Protein AF-A0A947DZ48-F1 (afdb_monomer_lite)

Structure (mmCIF, N/CA/C/O backbone):
data_AF-A0A947DZ48-F1
#
_entry.id   AF-A0A947DZ48-F1
#
loop_
_atom_site.group_PDB
_atom_site.id
_atom_site.type_symbol
_atom_site.label_atom_id
_atom_site.label_alt_id
_atom_site.label_comp_id
_atom_site.label_asym_id
_atom_site.label_entity_id
_atom_site.label_seq_id
_atom_site.pdbx_PDB_ins_code
_atom_site.Cartn_x
_atom_site.Cartn_y
_atom_site.Cartn_z
_atom_site.occupancy
_atom_site.B_iso_or_equiv
_atom_site.auth_seq_id
_atom_site.auth_comp_id
_atom_site.auth_asym_id
_atom_site.auth_atom_id
_atom_site.pdbx_PDB_model_num
ATOM 1 N N . LYS A 1 1 ? -37.686 32.608 32.653 1.00 50.47 1 LYS A N 1
ATOM 2 C CA . LYS A 1 1 ? -37.902 31.484 31.704 1.00 50.47 1 LYS A CA 1
ATOM 3 C C . LYS A 1 1 ? -36.558 31.089 31.094 1.00 50.47 1 LYS A C 1
ATOM 5 O O . LYS A 1 1 ? -36.160 31.654 30.084 1.00 50.47 1 LYS A O 1
ATOM 10 N N . VAL A 1 2 ? -35.823 30.192 31.752 1.00 50.00 2 VAL A N 1
ATOM 11 C CA . VAL A 1 2 ? -34.572 29.623 31.221 1.00 50.00 2 VAL A CA 1
ATOM 12 C C . VAL A 1 2 ? -34.951 28.605 30.138 1.00 50.00 2 VAL A C 1
ATOM 14 O O . VAL A 1 2 ? -35.904 27.848 30.316 1.00 50.00 2 VAL A O 1
ATOM 17 N N . ARG A 1 3 ? -34.295 28.654 28.973 1.00 49.94 3 ARG A N 1
ATOM 18 C CA . ARG A 1 3 ? -34.645 27.857 27.784 1.00 49.94 3 ARG A CA 1
ATOM 19 C C . ARG A 1 3 ? -34.351 26.364 28.016 1.00 49.94 3 ARG A C 1
ATOM 21 O O . ARG A 1 3 ? -33.246 25.909 27.748 1.00 49.94 3 ARG A O 1
ATOM 28 N N . LEU A 1 4 ? -35.360 25.604 28.446 1.00 57.91 4 LEU A N 1
ATOM 29 C CA . LEU A 1 4 ? -35.314 24.138 28.603 1.00 57.91 4 LEU A CA 1
ATOM 30 C C . LEU A 1 4 ? -34.961 23.387 27.300 1.00 57.91 4 LEU A C 1
ATOM 32 O O . LEU A 1 4 ? -34.349 22.328 27.348 1.00 57.91 4 LEU A O 1
ATOM 36 N N . GLY A 1 5 ? -35.219 23.978 26.126 1.00 63.78 5 GLY A N 1
ATOM 37 C CA . GLY A 1 5 ? -34.945 23.341 24.829 1.00 63.78 5 GLY A CA 1
ATOM 38 C C . GLY A 1 5 ? -33.463 23.104 24.485 1.00 63.78 5 GLY A C 1
ATOM 39 O O . GLY A 1 5 ? -33.176 22.442 23.491 1.00 63.78 5 GLY A O 1
ATOM 40 N N . GLY A 1 6 ? -32.514 23.642 25.262 1.00 73.06 6 GLY A N 1
ATOM 41 C CA . GLY A 1 6 ? -31.087 23.321 25.115 1.00 73.06 6 GLY A CA 1
ATOM 42 C C . GLY A 1 6 ? -30.697 21.991 25.767 1.00 73.06 6 GLY A C 1
ATOM 43 O O . GLY A 1 6 ? -29.876 21.257 25.219 1.00 73.06 6 GLY A O 1
ATOM 44 N N . VAL A 1 7 ? -31.325 21.659 26.899 1.00 79.81 7 VAL A N 1
ATOM 45 C CA . VAL A 1 7 ? -31.035 20.447 27.681 1.00 79.81 7 VAL A CA 1
ATOM 46 C C . VAL A 1 7 ? -31.587 19.210 26.976 1.00 79.81 7 VAL A C 1
ATOM 48 O O . VAL A 1 7 ? -30.868 18.227 26.821 1.00 79.81 7 VAL A O 1
ATOM 51 N N . ASP A 1 8 ? -32.806 19.287 26.436 1.00 83.69 8 ASP A N 1
ATOM 52 C CA . ASP A 1 8 ? -33.413 18.173 25.693 1.00 83.69 8 ASP A CA 1
ATOM 53 C C . ASP A 1 8 ? -32.612 17.806 24.436 1.00 83.69 8 ASP A C 1
ATOM 55 O O . ASP A 1 8 ? -32.395 16.629 24.150 1.00 83.69 8 ASP A O 1
ATOM 59 N N . LYS A 1 9 ? -32.098 18.809 23.708 1.00 84.62 9 LYS A N 1
ATOM 60 C CA . LYS A 1 9 ? -31.225 18.588 22.543 1.00 84.62 9 LYS A CA 1
ATOM 61 C C . LYS A 1 9 ? -29.899 17.938 22.933 1.00 84.62 9 LYS A C 1
ATOM 63 O O . LYS A 1 9 ? -29.413 17.068 22.213 1.00 84.62 9 LYS A O 1
ATOM 68 N N . MET A 1 10 ? -29.315 18.345 24.061 1.00 83.56 10 MET A N 1
ATOM 69 C CA . MET A 1 10 ? -28.083 17.748 24.579 1.00 83.56 10 MET A CA 1
ATOM 70 C C . MET A 1 10 ? -28.310 16.288 24.996 1.00 83.56 10 MET A C 1
ATOM 72 O O . MET A 1 10 ? -27.539 15.423 24.592 1.00 83.56 10 MET A O 1
ATOM 76 N N . LEU A 1 11 ? -29.407 15.995 25.701 1.00 85.62 11 LEU A N 1
ATOM 77 C CA . LEU A 1 11 ? -29.798 14.633 26.085 1.00 85.62 11 LEU A CA 1
ATOM 78 C C . LEU A 1 11 ? -30.055 13.733 24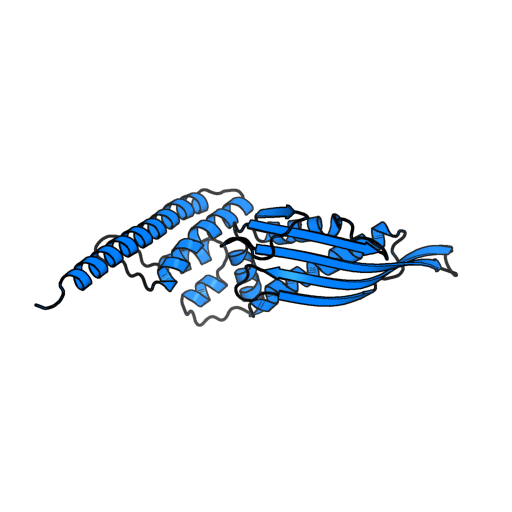.871 1.00 85.62 11 LEU A C 1
ATOM 80 O O . LEU A 1 11 ? -29.615 12.585 24.851 1.00 85.62 11 LEU A O 1
ATOM 84 N N . GLN A 1 12 ? -30.740 14.238 23.842 1.00 90.12 12 GLN A N 1
ATOM 85 C CA . GLN A 1 12 ? -30.948 13.493 22.596 1.00 90.12 12 GLN A CA 1
ATOM 86 C C . GLN A 1 12 ? -29.626 13.180 21.894 1.00 90.12 12 GLN A C 1
ATOM 88 O O . GLN A 1 12 ? -29.421 12.045 21.464 1.00 90.12 12 GLN A O 1
ATOM 93 N N . LYS A 1 13 ? -28.715 14.157 21.827 1.00 88.69 13 LYS A N 1
ATOM 94 C CA . LYS A 1 13 ? -27.381 13.960 21.257 1.00 88.69 13 LYS A CA 1
ATOM 95 C C . LYS A 1 13 ? -26.589 12.907 22.036 1.00 88.69 13 LYS A C 1
ATOM 97 O O . LYS A 1 13 ? -26.050 11.999 21.420 1.00 88.69 13 LYS A O 1
ATOM 102 N N . MET A 1 14 ? -26.589 12.972 23.369 1.00 85.44 14 MET A N 1
ATOM 103 C CA . MET A 1 14 ? -25.909 11.983 24.216 1.00 85.44 14 MET A CA 1
ATOM 104 C C . MET A 1 14 ? -26.440 10.565 23.986 1.00 85.44 14 MET A C 1
ATOM 106 O O . MET A 1 14 ? -25.648 9.653 23.787 1.00 85.44 14 MET A O 1
ATOM 110 N N . LYS A 1 15 ? -27.766 10.383 23.921 1.00 87.56 15 LYS A N 1
ATOM 111 C CA . LYS A 1 15 ? -28.377 9.076 23.613 1.00 87.56 15 LYS A CA 1
ATOM 112 C C . LYS A 1 15 ? -27.998 8.567 22.222 1.00 87.56 15 LYS A C 1
ATOM 114 O O . LYS A 1 15 ? -27.809 7.368 22.023 1.00 87.56 15 LYS A O 1
ATOM 119 N N . GLN A 1 16 ? -27.914 9.465 21.243 1.00 89.31 16 GLN A N 1
ATOM 120 C CA . GLN A 1 16 ? -27.506 9.112 19.887 1.00 89.31 16 GLN A CA 1
ATOM 121 C C . GLN A 1 16 ? -26.027 8.707 19.828 1.00 89.31 16 GLN A C 1
ATOM 123 O O . GLN A 1 16 ? -25.698 7.715 19.174 1.00 89.31 16 GLN A O 1
ATOM 128 N N . ASP A 1 17 ? -25.160 9.437 20.526 1.00 86.50 17 ASP A N 1
ATOM 129 C CA . ASP A 1 17 ? -23.733 9.136 20.630 1.00 86.50 17 ASP A CA 1
ATOM 130 C C . ASP A 1 17 ? -23.510 7.805 21.365 1.00 86.50 17 ASP A C 1
ATOM 132 O O . ASP A 1 17 ? -22.781 6.949 20.872 1.00 86.50 17 ASP A O 1
ATOM 136 N N . GLU A 1 18 ? -24.216 7.560 22.469 1.00 85.69 18 GLU A N 1
ATOM 137 C CA . GLU A 1 18 ? -24.182 6.288 23.201 1.00 85.69 18 GLU A CA 1
ATOM 138 C C . GLU A 1 18 ? -24.606 5.108 22.317 1.00 85.69 18 GLU A C 1
ATOM 140 O O . GLU A 1 18 ? -23.875 4.125 22.196 1.00 85.69 18 GLU A O 1
ATOM 145 N N . LYS A 1 19 ? -25.739 5.225 21.610 1.00 88.44 19 LYS A N 1
ATOM 146 C CA . LYS A 1 19 ? -26.202 4.193 20.669 1.00 88.44 19 LYS A CA 1
ATOM 147 C C . LYS A 1 19 ? -25.170 3.918 19.572 1.00 88.44 19 LYS A C 1
ATOM 149 O O . LYS A 1 19 ? -24.969 2.766 19.187 1.00 88.44 19 LYS A O 1
ATOM 154 N N . ARG A 1 20 ? -24.510 4.962 19.062 1.00 90.25 20 ARG A N 1
ATOM 155 C CA . ARG A 1 20 ? -23.444 4.834 18.060 1.00 90.25 20 ARG A CA 1
ATOM 156 C C . ARG A 1 20 ? -22.229 4.093 18.625 1.00 90.25 20 ARG A C 1
ATOM 158 O O . ARG A 1 20 ? -21.686 3.233 17.935 1.00 90.25 20 ARG A O 1
ATOM 165 N N . LEU A 1 21 ? -21.805 4.411 19.846 1.00 86.12 21 LEU A N 1
ATOM 166 C CA . LEU A 1 21 ? -20.659 3.774 20.506 1.00 86.12 21 LEU A CA 1
ATOM 167 C C . LEU A 1 21 ? -20.953 2.302 20.840 1.00 86.12 21 LEU A C 1
ATOM 169 O O . LEU A 1 21 ? -20.120 1.442 20.565 1.00 86.12 21 LEU A O 1
ATOM 173 N N . LEU A 1 22 ? -22.166 1.980 21.298 1.00 85.56 22 LEU A N 1
ATOM 174 C CA . LEU A 1 22 ? -22.610 0.592 21.480 1.00 85.56 22 LEU A CA 1
ATOM 175 C C . LEU A 1 22 ? -22.583 -0.201 20.165 1.00 85.56 22 LEU A C 1
ATOM 177 O O . LEU A 1 22 ? -22.093 -1.328 20.137 1.00 85.56 22 LEU A O 1
ATOM 181 N N . GLY A 1 23 ? -23.026 0.405 19.059 1.00 87.94 23 GLY A N 1
ATOM 182 C CA . GLY A 1 23 ? -22.932 -0.213 17.733 1.00 87.94 23 GLY A CA 1
ATOM 183 C C . GLY A 1 23 ? -21.489 -0.510 17.303 1.00 87.94 23 GLY A C 1
ATOM 184 O O . GLY A 1 23 ? -21.223 -1.552 16.708 1.00 87.94 23 GLY A O 1
ATOM 185 N N . LEU A 1 24 ? -20.532 0.360 17.648 1.00 87.75 24 LEU A N 1
ATOM 186 C CA . LEU A 1 24 ? -19.105 0.113 17.403 1.00 87.75 24 LEU A CA 1
ATOM 187 C C . LEU A 1 24 ? -18.566 -1.042 18.257 1.00 87.75 24 LEU A C 1
ATOM 189 O O . LEU A 1 24 ? -17.809 -1.869 17.750 1.00 87.75 24 LEU A O 1
ATOM 193 N N . ALA A 1 25 ? -18.960 -1.125 19.529 1.00 84.25 25 ALA A N 1
ATOM 194 C CA . ALA A 1 25 ? -18.568 -2.229 20.403 1.00 84.25 25 ALA A CA 1
ATOM 195 C C . ALA A 1 25 ? -19.105 -3.576 19.889 1.00 84.25 25 ALA A C 1
ATOM 197 O O . ALA A 1 25 ? -18.353 -4.546 19.816 1.00 84.25 25 ALA A O 1
ATOM 198 N N . GLN A 1 26 ? -20.367 -3.622 19.452 1.00 87.38 26 GLN A N 1
ATOM 199 C CA . GLN A 1 26 ? -20.951 -4.819 18.847 1.00 87.38 26 GLN A CA 1
ATOM 200 C C . GLN A 1 26 ? -20.231 -5.211 17.548 1.00 87.38 26 GLN A C 1
ATOM 202 O O . GLN A 1 26 ? -19.838 -6.366 17.393 1.00 87.38 26 GLN A O 1
ATOM 207 N N . SER A 1 27 ? -19.964 -4.242 16.666 1.00 88.38 27 SER A N 1
ATOM 208 C CA . SER A 1 27 ? -19.199 -4.474 15.434 1.00 88.38 27 SER A CA 1
ATOM 209 C C . SER A 1 27 ? -17.801 -5.043 15.709 1.00 88.38 27 SER A C 1
ATOM 211 O O . SER A 1 27 ? -17.335 -5.907 14.968 1.00 88.38 27 SER A O 1
ATOM 213 N N . HIS A 1 28 ? -17.139 -4.614 16.791 1.00 87.81 28 HIS A N 1
ATOM 214 C CA . HIS A 1 28 ? -15.881 -5.220 17.226 1.00 87.81 28 HIS A CA 1
ATOM 215 C C . HIS A 1 28 ? -16.056 -6.685 17.646 1.00 87.81 28 HIS A C 1
ATOM 217 O O . HIS A 1 28 ? -15.254 -7.517 17.232 1.00 87.81 28 HIS A O 1
ATOM 223 N N . VAL A 1 29 ? -17.070 -7.009 18.454 1.00 86.50 29 VAL A N 1
ATOM 224 C CA . VAL A 1 29 ? -17.310 -8.385 18.927 1.00 86.50 29 VAL A CA 1
ATOM 225 C C . VAL A 1 29 ? -17.553 -9.335 17.754 1.00 86.50 29 VAL A C 1
ATOM 227 O O . VAL A 1 29 ? -16.948 -10.405 17.703 1.00 86.50 29 VAL A O 1
ATOM 230 N N . GLU A 1 30 ? -18.377 -8.925 16.790 1.00 89.69 30 GLU A N 1
ATOM 231 C CA . GLU A 1 30 ? -18.663 -9.695 15.573 1.00 89.69 30 GLU A CA 1
ATOM 232 C C . GLU A 1 30 ? -17.385 -9.926 14.750 1.00 89.69 30 GLU A C 1
ATOM 234 O O . GLU A 1 30 ? -17.023 -11.068 14.460 1.00 89.69 30 GLU A O 1
ATOM 239 N N . ALA A 1 31 ? -16.625 -8.863 14.467 1.00 88.06 31 ALA A N 1
ATOM 240 C CA . ALA A 1 31 ? -15.373 -8.969 13.719 1.00 88.06 31 ALA A CA 1
ATOM 241 C C . ALA A 1 31 ? -14.284 -9.766 14.468 1.00 88.06 31 ALA A C 1
ATOM 243 O O . ALA A 1 31 ? -13.459 -10.436 13.846 1.00 88.06 31 ALA A O 1
ATOM 244 N N . TYR A 1 32 ? -14.264 -9.723 15.804 1.00 87.94 32 TYR A N 1
ATOM 245 C CA . TYR A 1 32 ? -13.333 -10.511 16.614 1.00 87.94 32 TYR A CA 1
ATOM 246 C C . TYR A 1 32 ? -13.666 -12.007 16.576 1.00 87.94 32 TYR A C 1
ATOM 248 O O . TYR A 1 32 ? -12.757 -12.838 16.531 1.00 87.94 32 TYR A O 1
ATOM 256 N N . ALA A 1 33 ? -14.954 -12.360 16.550 1.00 89.12 33 ALA A N 1
ATOM 257 C CA . ALA A 1 33 ? -15.385 -13.740 16.363 1.00 89.12 33 ALA A CA 1
ATOM 258 C C . ALA A 1 33 ? -14.959 -14.271 14.983 1.00 89.12 33 ALA A C 1
ATOM 260 O O . ALA A 1 33 ? -14.369 -15.351 14.905 1.00 89.12 33 ALA A O 1
ATOM 261 N N . GLU A 1 34 ? -15.150 -13.479 13.918 1.00 90.50 34 GLU A N 1
ATOM 262 C CA . GLU A 1 34 ? -14.636 -13.798 12.577 1.00 90.50 34 GLU A CA 1
ATOM 263 C C . GLU A 1 34 ? -13.122 -14.034 12.609 1.00 90.50 34 GLU A C 1
ATOM 265 O O . GLU A 1 34 ? -12.643 -15.067 12.143 1.00 90.50 34 GLU A O 1
ATOM 270 N N . PHE A 1 35 ? -12.370 -13.122 13.233 1.00 91.12 35 PHE A N 1
ATOM 271 C CA . PHE A 1 35 ? -10.919 -13.221 13.380 1.00 91.12 35 PHE A CA 1
ATOM 272 C C . PHE A 1 35 ? -10.473 -14.516 14.072 1.00 91.12 35 PHE A C 1
ATOM 274 O O . PHE A 1 35 ? -9.532 -15.162 13.611 1.00 91.12 35 PHE A O 1
ATOM 281 N N . LYS A 1 36 ? -11.147 -14.920 15.155 1.00 90.94 36 LYS A N 1
ATOM 282 C CA . LYS A 1 36 ? -10.846 -16.175 15.864 1.00 90.94 36 LYS A CA 1
ATOM 283 C C . LYS A 1 36 ? -11.167 -17.415 15.030 1.00 90.94 36 LYS A C 1
ATOM 285 O O . LYS A 1 36 ? -10.502 -18.433 15.202 1.00 90.94 36 LYS A O 1
ATOM 290 N N . SER A 1 37 ? -12.170 -17.333 14.159 1.00 92.00 37 SER A N 1
ATOM 291 C CA . SER A 1 37 ? -12.595 -18.441 13.295 1.00 92.00 37 SER A CA 1
ATOM 292 C C . SER A 1 37 ? -11.807 -18.554 11.982 1.00 92.00 37 SER A C 1
ATOM 294 O O . SER A 1 37 ? -11.812 -19.613 11.358 1.00 92.00 37 SER A O 1
ATOM 296 N N . ALA A 1 38 ? -11.116 -17.489 11.563 1.00 90.12 38 ALA A N 1
ATOM 297 C CA . ALA A 1 38 ? -10.400 -17.438 10.295 1.00 90.12 38 ALA A CA 1
ATOM 298 C C . ALA A 1 38 ? -9.155 -18.345 10.293 1.00 90.12 38 ALA A C 1
ATOM 300 O O . ALA A 1 38 ? -8.247 -18.204 11.118 1.00 90.12 38 ALA A O 1
ATOM 301 N N . THR A 1 39 ? -9.092 -19.253 9.319 1.00 88.62 39 THR A N 1
ATOM 302 C CA . THR A 1 39 ? -7.972 -20.190 9.123 1.00 88.62 39 THR A CA 1
ATOM 303 C C . THR A 1 39 ? -6.986 -19.707 8.062 1.00 88.62 39 THR A C 1
ATOM 305 O O . THR A 1 39 ? -5.791 -19.987 8.157 1.00 88.62 39 THR A O 1
ATOM 308 N N . ASN A 1 40 ? -7.459 -18.944 7.072 1.00 86.75 40 ASN A N 1
ATOM 309 C CA . ASN A 1 40 ? -6.614 -18.326 6.060 1.00 86.75 40 ASN A CA 1
ATOM 310 C C . ASN A 1 40 ? -5.873 -17.110 6.658 1.00 86.75 40 ASN A C 1
ATOM 312 O O . ASN A 1 40 ? -6.523 -16.219 7.211 1.00 86.75 40 ASN A O 1
ATOM 316 N N . PRO A 1 41 ? -4.533 -17.015 6.533 1.00 81.88 41 PRO A N 1
ATOM 317 C CA . PRO A 1 41 ? -3.764 -15.898 7.085 1.00 81.88 41 PRO A CA 1
ATOM 318 C C . PRO A 1 41 ? -4.194 -14.516 6.577 1.00 81.88 41 PRO A C 1
ATOM 320 O O . PRO A 1 41 ? -4.183 -13.554 7.343 1.00 81.88 41 PRO A O 1
ATOM 323 N N . VAL A 1 42 ? -4.589 -14.408 5.305 1.00 79.12 42 VAL A N 1
ATOM 324 C CA . VAL A 1 42 ? -5.051 -13.150 4.702 1.00 79.12 42 VAL A CA 1
ATOM 325 C C . VAL A 1 42 ? -6.407 -12.767 5.281 1.00 79.12 42 VAL A C 1
ATOM 327 O O . VAL A 1 42 ? -6.556 -11.663 5.794 1.00 79.12 42 VAL A O 1
ATOM 330 N N . GLU A 1 43 ? -7.370 -13.689 5.293 1.00 84.31 43 GLU A N 1
ATOM 331 C CA . GLU A 1 43 ? -8.700 -13.444 5.873 1.00 84.31 43 GLU A CA 1
ATOM 332 C C . GLU A 1 43 ? -8.614 -13.101 7.362 1.00 84.31 43 GLU A C 1
ATOM 334 O O . GLU A 1 43 ? -9.318 -12.211 7.841 1.00 84.31 43 GLU A O 1
ATOM 339 N N . ARG A 1 44 ? -7.708 -13.763 8.089 1.00 86.00 44 ARG A N 1
ATOM 340 C CA . ARG A 1 44 ? -7.448 -13.486 9.501 1.00 86.00 44 ARG A CA 1
ATOM 341 C C . ARG A 1 44 ? -6.895 -12.079 9.702 1.00 86.00 44 ARG A C 1
ATOM 343 O O . ARG A 1 44 ? -7.376 -11.375 10.584 1.00 86.00 44 ARG A O 1
ATOM 350 N N . LEU A 1 45 ? -5.940 -11.634 8.885 1.00 83.00 45 LEU A N 1
ATOM 351 C CA . LEU A 1 45 ? -5.456 -10.249 8.925 1.00 83.00 45 LEU A CA 1
ATOM 352 C C . LEU A 1 45 ? -6.586 -9.261 8.619 1.00 83.00 45 LEU A C 1
ATOM 354 O O . LEU A 1 45 ? -6.773 -8.293 9.351 1.00 83.00 45 LEU A O 1
ATOM 358 N N . GLU A 1 46 ? -7.396 -9.519 7.595 1.00 83.88 46 GLU A N 1
ATOM 359 C CA . GLU A 1 46 ? -8.527 -8.649 7.272 1.00 83.88 46 GLU A CA 1
ATOM 360 C C . GLU A 1 46 ? -9.553 -8.555 8.410 1.00 83.88 46 GLU A C 1
ATOM 362 O O . GLU A 1 46 ? -10.038 -7.462 8.719 1.00 83.88 46 GLU A O 1
ATOM 367 N N . ALA A 1 47 ? -9.891 -9.685 9.033 1.00 86.44 47 ALA A N 1
ATOM 368 C CA . ALA A 1 47 ? -10.798 -9.741 10.173 1.00 86.44 47 ALA A CA 1
ATOM 369 C C . ALA A 1 47 ? -10.212 -9.015 11.394 1.00 86.44 47 ALA A C 1
ATOM 371 O O . ALA A 1 47 ? -10.929 -8.270 12.064 1.00 86.44 47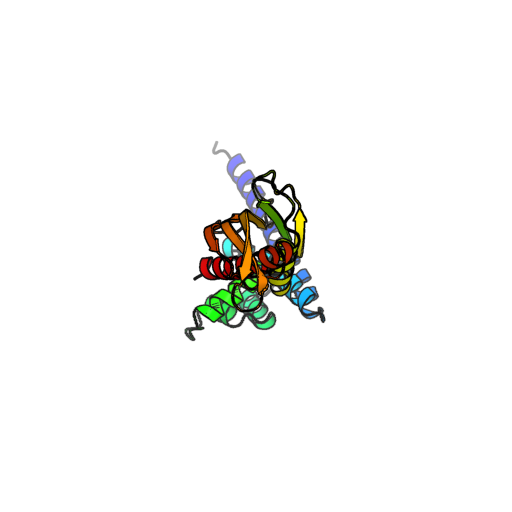 ALA A O 1
ATOM 372 N N . ALA A 1 48 ? -8.899 -9.131 11.631 1.00 87.12 48 ALA A N 1
ATOM 373 C CA . ALA A 1 48 ? -8.206 -8.356 12.658 1.00 87.12 48 ALA A CA 1
ATOM 374 C C . ALA A 1 48 ? -8.349 -6.846 12.410 1.00 87.12 48 ALA A C 1
ATOM 376 O O . ALA A 1 48 ? -8.737 -6.111 13.316 1.00 87.12 48 ALA A O 1
ATOM 377 N N . GLY A 1 49 ? -8.125 -6.379 11.177 1.00 85.25 49 GLY A N 1
ATOM 378 C CA . GLY A 1 49 ? -8.300 -4.970 10.808 1.00 85.25 49 GLY A CA 1
ATOM 379 C C . GLY A 1 49 ? -9.732 -4.461 11.023 1.00 85.25 49 GLY A C 1
ATOM 380 O O . GLY A 1 49 ? -9.938 -3.360 11.548 1.00 85.25 49 GLY A O 1
ATOM 381 N N . ARG A 1 50 ? -10.742 -5.282 10.692 1.00 87.12 50 ARG A N 1
ATOM 382 C CA . ARG A 1 50 ? -12.157 -4.980 10.984 1.00 87.12 50 ARG A CA 1
ATOM 383 C C . ARG A 1 50 ? -12.433 -4.898 12.483 1.00 87.12 50 ARG A C 1
ATOM 385 O O . ARG A 1 50 ? -13.161 -4.004 12.898 1.00 87.12 50 ARG A O 1
ATOM 392 N N . ALA A 1 51 ? -11.833 -5.768 13.291 1.00 87.62 51 ALA A N 1
ATOM 393 C CA . ALA A 1 51 ? -12.004 -5.766 14.741 1.00 87.62 51 ALA A CA 1
ATOM 394 C C . ALA A 1 51 ? -11.257 -4.609 15.435 1.00 87.62 51 ALA A C 1
ATOM 396 O O . ALA A 1 51 ? -11.737 -4.083 16.441 1.00 87.62 51 ALA A O 1
ATOM 397 N N . LEU A 1 52 ? -10.112 -4.168 14.905 1.00 86.44 52 LEU A N 1
ATOM 398 C CA . LEU A 1 52 ? -9.301 -3.087 15.483 1.00 86.44 52 LEU A CA 1
ATOM 399 C C . LEU A 1 52 ? -9.914 -1.694 15.279 1.00 86.44 52 LEU A C 1
ATOM 401 O O . LEU A 1 52 ? -9.831 -0.837 16.164 1.00 86.44 52 LEU A O 1
ATOM 405 N N . ARG A 1 53 ? -10.551 -1.444 14.130 1.00 84.81 53 ARG A N 1
ATOM 406 C CA . ARG A 1 53 ? -11.060 -0.109 13.766 1.00 84.81 53 ARG A CA 1
ATOM 407 C C . ARG A 1 53 ? -12.129 0.437 14.734 1.00 84.81 53 ARG A C 1
ATOM 409 O O . ARG A 1 53 ? -11.999 1.599 15.144 1.00 84.81 53 ARG A O 1
ATOM 416 N N . PRO A 1 54 ? -13.151 -0.335 15.154 1.00 85.25 54 PRO A N 1
ATOM 417 C CA . PRO A 1 54 ? -14.107 0.139 16.146 1.00 85.25 54 PRO A CA 1
ATOM 418 C C . PRO A 1 54 ? -13.447 0.394 17.505 1.00 85.25 54 PRO A C 1
ATOM 420 O O . PRO A 1 54 ? -13.719 1.432 18.098 1.00 85.25 54 PRO A O 1
ATOM 423 N N . LEU A 1 55 ? -12.512 -0.458 17.956 1.00 84.25 55 LEU A N 1
ATOM 424 C CA . LEU A 1 55 ? -11.781 -0.242 19.216 1.00 84.25 55 LEU A CA 1
ATOM 425 C C . LEU A 1 55 ? -11.018 1.081 19.228 1.00 84.25 55 LEU A C 1
ATOM 427 O O . LEU A 1 55 ? -11.123 1.837 20.191 1.00 84.25 55 LEU A O 1
ATOM 431 N N . ARG A 1 56 ? -10.293 1.400 18.150 1.00 83.12 56 ARG A N 1
ATOM 432 C CA . ARG A 1 56 ? -9.593 2.688 18.035 1.00 83.12 56 ARG A CA 1
ATOM 433 C C . ARG A 1 56 ? -10.551 3.871 18.071 1.00 83.12 56 ARG A C 1
ATOM 435 O O . ARG A 1 56 ? -10.251 4.878 18.702 1.00 83.12 56 ARG A O 1
ATOM 442 N N . THR A 1 57 ? -11.714 3.735 17.439 1.00 83.69 57 THR A N 1
ATOM 443 C CA . THR A 1 57 ? -12.754 4.773 17.462 1.00 83.69 57 THR A CA 1
ATOM 444 C C . THR A 1 57 ? -13.310 4.972 18.875 1.00 83.69 57 THR A C 1
ATOM 446 O O . THR A 1 57 ? -13.466 6.108 19.315 1.00 83.69 57 THR A O 1
ATOM 449 N N . LEU A 1 58 ? -13.558 3.881 19.607 1.00 84.69 58 LEU A N 1
ATOM 450 C CA . LEU A 1 58 ? -14.009 3.918 21.002 1.00 84.69 58 LEU A CA 1
ATOM 451 C C . LEU A 1 58 ? -12.960 4.555 21.922 1.00 84.69 58 LEU A C 1
ATOM 453 O O . LEU A 1 58 ? -13.306 5.383 22.761 1.00 84.69 58 LEU A O 1
ATOM 457 N N . MET A 1 59 ? -11.680 4.227 21.726 1.00 82.50 59 MET A N 1
ATOM 458 C CA . MET A 1 59 ? -10.575 4.822 22.482 1.00 82.50 59 MET A CA 1
ATOM 459 C C . MET A 1 59 ? -10.406 6.315 22.200 1.00 82.50 59 MET A C 1
ATOM 461 O O . MET A 1 59 ? -10.235 7.089 23.133 1.00 82.50 59 MET A O 1
ATOM 465 N N . ALA A 1 60 ? -10.495 6.735 20.936 1.00 82.88 60 ALA A N 1
ATOM 466 C CA . ALA A 1 60 ? -10.428 8.150 20.568 1.00 82.88 60 ALA A CA 1
ATOM 467 C C . ALA A 1 60 ? -11.603 8.964 21.141 1.00 82.88 60 ALA A C 1
ATOM 469 O O . ALA A 1 60 ? -11.469 10.162 21.372 1.00 82.88 60 ALA A O 1
ATOM 470 N N . ALA A 1 61 ? -12.743 8.314 21.387 1.00 82.69 61 ALA A N 1
ATOM 471 C CA . ALA A 1 61 ? -13.899 8.911 22.047 1.00 82.69 61 ALA A CA 1
ATOM 472 C C . ALA A 1 61 ? -13.804 8.900 23.585 1.00 82.69 61 ALA A C 1
ATOM 474 O O . ALA A 1 61 ? -14.735 9.369 24.239 1.00 82.69 61 ALA A O 1
ATOM 475 N N . SER A 1 62 ? -12.728 8.350 24.166 1.00 80.88 62 SER A N 1
ATOM 476 C CA . SER A 1 62 ? -12.588 8.115 25.611 1.00 80.88 62 SER A CA 1
ATOM 477 C C . SER A 1 62 ? -13.802 7.398 26.214 1.00 80.88 62 SER A C 1
ATOM 479 O O . SER A 1 62 ? -14.215 7.688 27.336 1.00 80.88 62 SER A O 1
ATOM 481 N N . TRP A 1 63 ? -14.418 6.490 25.450 1.00 76.75 63 TRP A N 1
ATOM 482 C CA . TRP A 1 63 ? -15.625 5.803 25.888 1.00 76.75 63 TRP A CA 1
ATOM 483 C C . TRP A 1 63 ? -15.284 4.749 26.939 1.00 76.75 63 TRP A C 1
ATOM 485 O O . TRP A 1 63 ? -14.543 3.801 26.667 1.00 76.75 63 TRP A O 1
ATOM 495 N N . VAL A 1 64 ? -15.854 4.913 28.129 1.00 66.75 64 VAL A N 1
ATOM 496 C CA . VAL A 1 64 ? -15.796 3.943 29.220 1.00 66.75 64 VAL A CA 1
ATOM 497 C C . VAL A 1 64 ? -17.225 3.437 29.413 1.00 66.75 64 VAL A C 1
ATOM 499 O O . VAL A 1 64 ? -18.075 4.227 29.833 1.00 66.75 64 VAL A O 1
ATOM 502 N N . PRO A 1 65 ? -17.548 2.184 29.043 1.00 64.88 65 PRO A N 1
ATOM 503 C CA . PRO A 1 65 ? -18.838 1.622 29.414 1.00 64.88 65 PRO A CA 1
ATOM 504 C C . PRO A 1 65 ? -18.929 1.564 30.938 1.00 64.88 65 PRO A C 1
ATOM 506 O O . PRO A 1 65 ? -17.914 1.386 31.610 1.00 64.88 65 PRO A O 1
ATOM 509 N N . ASP A 1 66 ? -20.140 1.688 31.475 1.00 62.34 66 ASP A N 1
ATOM 510 C CA . ASP A 1 66 ? -20.390 1.434 32.892 1.00 62.34 66 ASP A CA 1
ATOM 511 C C . ASP A 1 66 ? -19.858 0.027 33.234 1.00 62.34 66 ASP A C 1
ATOM 513 O O . ASP A 1 66 ? -20.323 -0.980 32.684 1.00 62.34 66 ASP A O 1
ATOM 517 N N . GLU A 1 67 ? -18.804 -0.032 34.061 1.00 50.84 67 GLU A N 1
ATOM 518 C CA . GLU A 1 67 ? -18.010 -1.242 34.335 1.00 50.84 67 GLU A CA 1
ATOM 519 C C . GLU A 1 67 ? -18.879 -2.407 34.829 1.00 50.84 67 GLU A C 1
ATOM 521 O O . GLU A 1 67 ? -18.535 -3.576 34.636 1.00 50.84 67 GLU A O 1
ATOM 526 N N . SER A 1 68 ? -20.037 -2.083 35.405 1.00 48.34 68 SER A N 1
ATOM 527 C CA . SER A 1 68 ? -20.994 -3.017 35.984 1.00 48.34 68 SER A CA 1
ATOM 528 C C . SER A 1 68 ? -21.759 -3.880 34.968 1.00 48.34 68 SER A C 1
ATOM 530 O O . SER A 1 68 ? -22.305 -4.911 35.359 1.00 48.34 68 S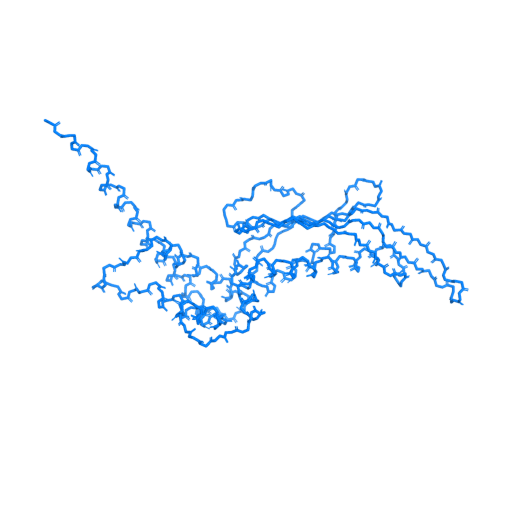ER A O 1
ATOM 532 N N . ALA A 1 69 ? -21.788 -3.525 33.675 1.00 52.62 69 ALA A N 1
ATOM 533 C CA . ALA A 1 69 ? -22.684 -4.179 32.714 1.00 52.62 69 ALA A CA 1
ATOM 534 C C . ALA A 1 69 ? -22.014 -5.166 31.733 1.00 52.62 69 ALA A C 1
ATOM 536 O O . ALA A 1 69 ? -22.687 -6.086 31.269 1.00 52.62 69 ALA A O 1
ATOM 537 N N . ILE A 1 70 ? -20.732 -4.992 31.360 1.00 54.84 70 ILE A N 1
ATOM 538 C CA . ILE A 1 70 ? -20.164 -5.721 30.192 1.00 54.84 70 ILE A CA 1
ATOM 539 C C . ILE A 1 70 ? -18.698 -6.178 30.366 1.00 54.84 70 ILE A C 1
ATOM 541 O O . ILE A 1 70 ? -18.196 -6.943 29.543 1.00 54.84 70 ILE A O 1
ATOM 545 N N . GLY A 1 71 ? -17.968 -5.748 31.407 1.00 64.31 71 GLY A N 1
ATOM 546 C CA . GLY A 1 71 ? -16.549 -6.127 31.574 1.00 64.31 71 GLY A CA 1
ATOM 547 C C . GLY A 1 71 ? -15.678 -5.804 30.343 1.00 64.31 71 GLY A C 1
ATOM 548 O O . GLY A 1 71 ? -14.719 -6.514 30.027 1.00 64.31 71 GLY A O 1
ATOM 549 N N . PHE A 1 72 ? -16.054 -4.771 29.583 1.00 70.81 72 PHE A N 1
ATOM 550 C CA . PHE A 1 72 ? -15.422 -4.402 28.322 1.00 70.81 72 PHE A CA 1
ATOM 551 C C . PHE A 1 72 ? -14.484 -3.218 28.538 1.00 70.81 72 PHE A C 1
ATOM 553 O O . PHE A 1 72 ? -14.919 -2.073 28.581 1.00 70.81 72 PHE A O 1
ATOM 560 N N . VAL A 1 73 ? -13.185 -3.496 28.646 1.00 80.00 73 VAL A N 1
ATOM 561 C CA . VAL A 1 73 ? -12.145 -2.460 28.713 1.00 80.00 73 VAL A CA 1
ATOM 562 C C . VAL A 1 73 ? -11.506 -2.330 27.325 1.00 80.00 73 VAL A C 1
ATOM 564 O O . VAL A 1 73 ? -10.748 -3.228 26.936 1.00 80.00 73 VAL A O 1
ATOM 567 N N . PRO A 1 74 ? -11.779 -1.252 26.555 1.00 80.31 74 PRO A N 1
ATOM 568 C CA . PRO A 1 74 ? -11.314 -1.125 25.170 1.00 80.31 74 PRO A CA 1
ATOM 569 C C . PRO A 1 74 ? -9.801 -1.293 25.021 1.00 80.31 74 PRO A C 1
ATOM 571 O O . PRO A 1 74 ? -9.340 -1.951 24.092 1.00 80.31 74 PRO A O 1
ATOM 574 N N . GLN A 1 75 ? -9.025 -0.762 25.970 1.00 82.50 75 GLN A N 1
ATOM 575 C CA . GLN A 1 75 ? -7.568 -0.866 25.943 1.00 82.50 75 GLN A CA 1
ATOM 576 C C . GLN A 1 75 ? -7.077 -2.305 26.156 1.00 82.50 75 GLN A C 1
ATOM 578 O O . GLN A 1 75 ? -6.235 -2.771 25.396 1.00 82.50 75 GLN A O 1
ATOM 583 N N . ALA A 1 76 ? -7.635 -3.046 27.120 1.00 85.31 76 ALA A N 1
ATOM 584 C CA . ALA A 1 76 ? -7.276 -4.451 27.337 1.00 85.31 76 ALA A CA 1
ATOM 585 C C . ALA A 1 76 ? -7.651 -5.327 26.127 1.00 85.31 76 ALA A C 1
ATOM 587 O O . ALA A 1 76 ? -6.887 -6.206 25.724 1.00 85.31 76 ALA A O 1
ATOM 588 N N . ARG A 1 77 ? -8.801 -5.044 25.498 1.00 85.38 77 ARG A N 1
ATOM 589 C CA . ARG A 1 77 ? -9.228 -5.704 24.255 1.00 85.38 77 ARG A CA 1
ATOM 590 C C . ARG A 1 77 ? -8.300 -5.385 23.092 1.00 85.38 77 ARG A C 1
ATOM 592 O O . ARG A 1 77 ? -7.947 -6.296 22.349 1.00 85.38 77 ARG A O 1
ATOM 599 N N . LEU A 1 78 ? -7.862 -4.133 22.971 1.00 85.94 78 LEU A N 1
ATOM 600 C CA . LEU A 1 78 ? -6.909 -3.724 21.946 1.00 85.94 78 LEU A CA 1
ATOM 601 C C . LEU A 1 78 ? -5.569 -4.447 22.111 1.00 85.94 78 LEU A C 1
ATOM 603 O O . LEU A 1 78 ? -5.070 -5.007 21.142 1.00 85.94 78 LEU A O 1
ATOM 607 N N . VAL A 1 79 ? -5.019 -4.497 23.328 1.00 87.94 79 VAL A N 1
ATOM 608 C CA . VAL A 1 79 ? -3.761 -5.208 23.617 1.00 87.94 79 VAL A CA 1
ATOM 609 C C . VAL A 1 79 ? -3.880 -6.697 23.281 1.00 87.94 79 VAL A C 1
ATOM 611 O O . VAL A 1 79 ? -3.031 -7.233 22.570 1.00 87.94 79 VAL A O 1
ATOM 614 N N . SER A 1 80 ? -4.949 -7.361 23.735 1.00 88.38 80 SER A N 1
ATOM 615 C CA . SER A 1 80 ? -5.174 -8.785 23.456 1.00 88.38 80 SER A CA 1
ATOM 616 C C . SER A 1 80 ? -5.330 -9.064 21.961 1.00 88.38 80 SER A C 1
ATOM 618 O O . SER A 1 80 ? -4.720 -10.004 21.461 1.00 88.38 80 SER A O 1
ATOM 620 N N . LEU A 1 81 ? -6.102 -8.248 21.238 1.00 88.25 81 LEU A N 1
ATOM 621 C CA . LEU A 1 81 ? -6.298 -8.416 19.799 1.00 88.25 81 LEU A CA 1
ATOM 622 C C . LEU A 1 81 ? -5.008 -8.158 19.015 1.00 88.25 81 LEU A C 1
ATOM 624 O O . LEU A 1 81 ? -4.682 -8.941 18.131 1.00 88.25 81 LEU A O 1
ATOM 628 N N . LEU A 1 82 ? -4.252 -7.106 19.343 1.00 89.56 82 LEU A N 1
ATOM 629 C CA . LEU A 1 82 ? -2.966 -6.840 18.694 1.00 89.56 82 LEU A CA 1
ATOM 630 C C . LEU A 1 82 ? -2.001 -8.014 18.888 1.00 89.56 82 LEU A C 1
ATOM 632 O O . LEU A 1 82 ? -1.407 -8.474 17.919 1.00 89.56 82 LEU A O 1
ATOM 636 N N . SER A 1 83 ? -1.911 -8.552 20.106 1.00 89.50 83 SER A N 1
ATOM 637 C CA . SER A 1 83 ? -1.092 -9.733 20.392 1.00 89.50 83 SER A CA 1
ATOM 638 C C . SER A 1 83 ? -1.548 -10.956 19.581 1.00 89.50 83 SER A C 1
ATOM 640 O O . SER A 1 83 ? -0.755 -11.553 18.854 1.00 89.50 83 SER A O 1
ATOM 642 N N . ASP A 1 84 ? -2.847 -11.277 19.615 1.00 88.62 84 ASP A N 1
ATOM 643 C CA . ASP A 1 84 ? -3.424 -12.425 18.900 1.00 88.62 84 ASP A CA 1
ATOM 644 C C . ASP A 1 84 ? -3.271 -12.329 17.373 1.00 88.62 84 ASP A C 1
ATOM 646 O O . ASP A 1 84 ? -3.201 -13.352 16.678 1.00 88.62 84 ASP A O 1
ATOM 650 N N . ALA A 1 85 ? -3.296 -11.105 16.840 1.00 85.44 85 ALA A N 1
ATOM 651 C CA . ALA A 1 85 ? -3.175 -10.804 15.418 1.00 85.44 85 ALA A CA 1
ATOM 652 C C . ALA A 1 85 ? -1.716 -10.780 14.930 1.00 85.44 85 ALA A C 1
ATOM 654 O O . ALA A 1 85 ? -1.477 -10.594 13.738 1.00 85.44 85 ALA A O 1
ATOM 655 N N . GLY A 1 86 ? -0.747 -11.014 15.822 1.00 88.56 86 GLY A N 1
ATOM 656 C CA . GLY A 1 86 ? 0.673 -11.037 15.478 1.00 88.56 86 GLY A CA 1
ATOM 657 C C . GLY A 1 86 ? 1.312 -9.650 15.427 1.00 88.56 86 GLY A C 1
ATOM 658 O O . GLY A 1 86 ? 2.258 -9.449 14.668 1.00 88.56 86 GLY A O 1
ATOM 659 N N . TYR A 1 87 ? 0.808 -8.713 16.235 1.00 90.88 87 TYR A N 1
ATOM 660 C CA . TYR A 1 87 ? 1.367 -7.375 16.445 1.00 90.88 87 TYR A CA 1
ATOM 661 C C . TYR A 1 87 ? 1.834 -7.156 17.903 1.00 90.88 87 TYR A C 1
ATOM 663 O O . TYR A 1 87 ? 1.322 -6.270 18.605 1.00 90.88 87 TYR A O 1
ATOM 671 N N . PRO A 1 88 ? 2.753 -7.989 18.429 1.00 91.62 88 PRO A N 1
ATOM 672 C CA . PRO A 1 88 ? 3.196 -7.901 19.818 1.00 91.62 88 PRO A CA 1
ATOM 673 C C . PRO A 1 88 ? 3.869 -6.565 20.159 1.00 91.62 88 PRO A C 1
ATOM 675 O O . PRO A 1 88 ? 3.736 -6.099 21.292 1.00 91.62 88 PRO A O 1
ATOM 678 N N . CYS A 1 89 ? 4.562 -5.918 19.219 1.00 91.94 89 CYS A N 1
ATOM 679 C CA . CYS A 1 89 ? 5.188 -4.621 19.473 1.00 91.94 89 CYS A CA 1
ATOM 680 C C . CYS A 1 89 ? 4.167 -3.495 19.604 1.00 91.94 89 CYS A C 1
ATOM 682 O O . CYS A 1 89 ? 4.292 -2.649 20.494 1.00 91.94 89 CYS A O 1
ATOM 684 N N . LEU A 1 90 ? 3.116 -3.510 18.785 1.00 90.19 90 LEU A N 1
ATOM 685 C CA . LEU A 1 90 ? 1.987 -2.599 18.967 1.00 90.19 90 LEU A CA 1
ATOM 686 C C . LEU A 1 90 ? 1.254 -2.862 20.278 1.00 90.19 90 LEU A C 1
ATOM 688 O O . LEU A 1 90 ? 0.910 -1.908 20.975 1.00 90.19 90 LEU A O 1
ATOM 692 N N . ALA A 1 91 ? 1.046 -4.130 20.639 1.00 90.38 91 ALA A N 1
ATOM 693 C CA . ALA A 1 91 ? 0.407 -4.496 21.899 1.00 90.38 91 ALA A CA 1
ATOM 694 C C . ALA A 1 91 ? 1.172 -3.917 23.103 1.00 90.38 91 ALA A C 1
ATOM 696 O O . ALA A 1 91 ? 0.563 -3.268 23.953 1.00 90.38 91 ALA A O 1
ATOM 697 N N . LYS A 1 92 ? 2.505 -4.059 23.117 1.00 90.38 92 LYS A N 1
ATOM 698 C CA . LYS A 1 92 ? 3.399 -3.486 24.138 1.00 90.38 92 LYS A CA 1
ATOM 699 C C . LYS A 1 92 ? 3.351 -1.962 24.191 1.00 90.38 92 LYS A C 1
ATOM 701 O O . LYS A 1 92 ? 3.283 -1.381 25.273 1.00 90.38 92 LYS A O 1
ATOM 706 N N . GLN A 1 93 ? 3.344 -1.305 23.027 1.00 87.69 93 GLN A N 1
ATOM 707 C CA . GLN A 1 93 ? 3.236 0.152 22.956 1.00 87.69 93 GLN A CA 1
ATOM 708 C C . GLN A 1 93 ? 1.917 0.647 23.568 1.00 87.69 93 GLN A C 1
ATOM 710 O O . GLN A 1 93 ? 1.914 1.614 24.327 1.00 87.69 93 GLN A O 1
ATOM 715 N N . VAL A 1 94 ? 0.802 -0.025 23.270 1.00 86.62 94 VAL A N 1
ATOM 716 C CA . VAL A 1 94 ? -0.521 0.311 23.820 1.00 86.62 94 VAL A CA 1
ATOM 717 C C . VAL A 1 94 ? -0.610 0.002 25.317 1.00 86.62 94 VAL A C 1
ATOM 719 O O . VAL A 1 94 ? -1.256 0.750 26.053 1.00 86.62 94 VAL A O 1
ATOM 722 N N . SER A 1 95 ? 0.033 -1.069 25.789 1.00 85.56 95 SER A N 1
ATOM 723 C CA . SER A 1 95 ? 0.061 -1.437 27.209 1.00 85.56 95 SER A CA 1
ATOM 724 C C . SER A 1 95 ? 1.062 -0.628 28.039 1.00 85.56 95 SER A C 1
ATOM 726 O O . SER A 1 95 ? 1.184 -0.885 29.233 1.00 85.56 95 SER A O 1
ATOM 728 N N . GLN A 1 96 ? 1.781 0.324 27.428 1.00 83.88 96 GLN A N 1
ATOM 729 C CA . GLN A 1 96 ? 2.859 1.092 28.065 1.00 83.88 96 GLN A CA 1
ATOM 730 C C . GLN A 1 96 ? 3.949 0.195 28.679 1.00 83.88 96 GLN A C 1
ATOM 732 O O . GLN A 1 96 ? 4.596 0.559 29.665 1.00 83.88 96 GLN A O 1
ATOM 737 N N . ASP A 1 97 ? 4.156 -0.989 28.097 1.00 81.81 97 ASP A N 1
ATOM 738 C CA . ASP A 1 97 ? 5.238 -1.880 28.496 1.00 81.81 97 ASP A CA 1
ATOM 739 C C . ASP A 1 97 ? 6.577 -1.211 28.146 1.00 81.81 97 ASP A C 1
ATOM 741 O O . ASP A 1 97 ? 6.784 -0.716 27.037 1.00 81.81 97 ASP A O 1
ATOM 745 N N . LYS A 1 98 ? 7.488 -1.167 29.123 1.00 69.38 98 LYS A N 1
ATOM 746 C CA . LYS A 1 98 ? 8.809 -0.541 28.985 1.00 69.38 98 LYS A CA 1
ATOM 747 C C . LYS A 1 98 ? 9.784 -1.388 28.162 1.00 69.38 98 LYS A C 1
ATOM 749 O O . LYS A 1 98 ? 10.887 -0.919 27.880 1.00 69.38 98 LYS A O 1
ATOM 754 N N . THR A 1 99 ? 9.420 -2.614 27.780 1.00 76.06 99 THR A N 1
ATOM 755 C CA . THR A 1 99 ? 10.222 -3.417 26.853 1.00 76.06 99 THR A CA 1
ATOM 756 C C . THR A 1 99 ? 10.142 -2.830 25.445 1.00 76.06 99 THR A C 1
ATOM 758 O O . THR A 1 99 ? 9.148 -2.962 24.734 1.00 76.06 99 THR A O 1
ATOM 761 N N . ALA A 1 100 ? 11.209 -2.140 25.044 1.00 69.12 100 ALA A N 1
ATOM 762 C CA . ALA A 1 100 ? 11.272 -1.483 23.749 1.00 69.12 100 ALA A CA 1
ATOM 763 C C . ALA A 1 100 ? 11.361 -2.514 22.615 1.00 69.12 100 ALA A C 1
ATOM 765 O O . ALA A 1 100 ? 12.257 -3.358 22.602 1.00 69.12 100 ALA A O 1
ATOM 766 N N . CYS A 1 101 ? 10.454 -2.414 21.645 1.00 86.62 101 CYS A N 1
ATOM 767 C CA . CYS A 1 101 ? 10.670 -3.010 20.333 1.00 86.62 101 CYS A CA 1
ATOM 768 C C . CYS A 1 101 ? 11.622 -2.151 19.507 1.00 86.62 101 CYS A C 1
ATOM 770 O O . CYS A 1 101 ? 11.677 -0.927 19.673 1.00 86.62 101 CYS A O 1
ATOM 772 N N . ALA A 1 102 ? 12.347 -2.782 18.585 1.00 88.12 102 ALA A N 1
ATOM 773 C CA . ALA A 1 102 ? 13.167 -2.038 17.646 1.00 88.12 102 ALA A CA 1
ATOM 774 C C . ALA A 1 102 ? 12.265 -1.181 16.737 1.00 88.12 102 ALA A C 1
ATOM 776 O O . ALA A 1 102 ? 11.213 -1.630 16.278 1.00 88.12 102 ALA A O 1
ATOM 777 N N . ALA A 1 103 ? 12.680 0.056 16.440 1.00 85.88 103 ALA A N 1
ATOM 778 C CA . ALA A 1 103 ? 11.902 0.970 15.597 1.00 85.88 103 ALA A CA 1
ATOM 779 C C . ALA A 1 103 ? 11.487 0.373 14.227 1.00 85.88 103 ALA A C 1
ATOM 781 O O . ALA A 1 103 ? 10.346 0.594 13.815 1.00 85.88 103 ALA A O 1
ATOM 782 N N . PRO A 1 104 ? 12.330 -0.428 13.534 1.00 85.88 104 PRO A N 1
ATOM 783 C CA . PRO A 1 104 ? 11.931 -1.085 12.288 1.00 85.88 104 PRO A CA 1
ATOM 784 C C . PRO A 1 104 ? 10.808 -2.118 12.457 1.00 85.88 104 PRO A C 1
ATOM 786 O O . PRO A 1 104 ? 9.922 -2.189 11.607 1.00 85.88 104 PRO A O 1
ATOM 789 N N . GLU A 1 105 ? 10.816 -2.891 13.547 1.00 88.75 105 GLU A N 1
ATOM 790 C CA . GLU A 1 105 ? 9.777 -3.891 13.838 1.00 88.75 105 GLU A CA 1
ATOM 791 C C . GLU A 1 105 ? 8.438 -3.206 14.103 1.00 88.75 105 GLU A C 1
ATOM 793 O O . GLU A 1 105 ? 7.417 -3.569 13.517 1.00 88.75 105 GLU A O 1
ATOM 798 N N . LEU A 1 106 ? 8.457 -2.144 14.914 1.00 88.50 106 LEU A N 1
ATOM 799 C CA . LEU A 1 106 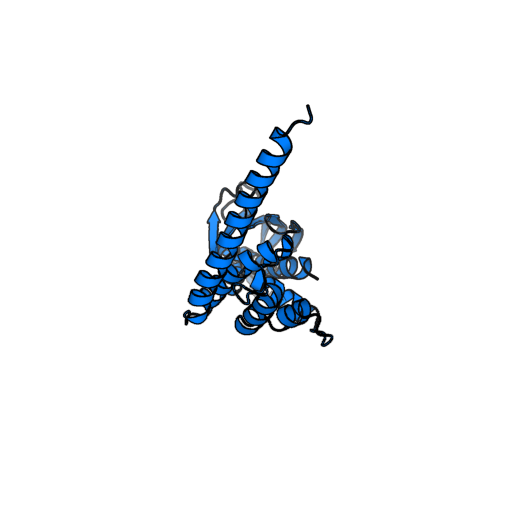? 7.267 -1.352 15.196 1.00 88.50 106 LEU A CA 1
ATOM 800 C C . LEU A 1 106 ? 6.696 -0.729 13.916 1.00 88.50 106 LEU A C 1
ATOM 802 O O . LEU A 1 106 ? 5.493 -0.814 13.682 1.00 88.50 106 LEU A O 1
ATOM 806 N N . ALA A 1 107 ? 7.540 -0.140 13.064 1.00 86.06 107 ALA A N 1
ATOM 807 C CA . ALA A 1 107 ? 7.106 0.432 11.791 1.00 86.06 107 ALA A CA 1
ATOM 808 C C . ALA A 1 107 ? 6.460 -0.624 10.877 1.00 86.06 107 ALA A C 1
ATOM 810 O O . ALA A 1 107 ? 5.414 -0.365 10.280 1.00 86.06 107 ALA A O 1
ATOM 811 N N . GLN A 1 108 ? 7.033 -1.831 10.814 1.00 88.56 108 GLN A N 1
ATOM 812 C CA . GLN A 1 108 ? 6.484 -2.936 10.029 1.00 88.56 108 GLN A CA 1
ATOM 813 C C . GLN A 1 108 ? 5.128 -3.416 10.566 1.00 88.56 108 GLN A C 1
ATOM 815 O O . GLN A 1 108 ? 4.206 -3.653 9.781 1.00 88.56 108 GLN A O 1
ATOM 820 N N . GLU A 1 109 ? 4.984 -3.571 11.884 1.00 91.44 109 GLU A N 1
ATOM 821 C CA . GLU A 1 109 ? 3.710 -3.963 12.491 1.00 91.44 109 GLU A CA 1
ATOM 822 C C . GLU A 1 109 ? 2.638 -2.901 12.292 1.00 91.44 109 GLU A C 1
ATOM 824 O O . GLU A 1 109 ? 1.523 -3.252 11.906 1.00 91.44 109 GLU A O 1
ATOM 829 N N . ARG A 1 110 ? 2.980 -1.614 12.471 1.00 89.38 110 ARG A N 1
ATOM 830 C CA . ARG A 1 110 ? 2.070 -0.516 12.131 1.00 89.38 110 ARG A CA 1
ATOM 831 C C . ARG A 1 110 ? 1.615 -0.696 10.689 1.00 89.38 110 ARG A C 1
ATOM 833 O O . ARG A 1 110 ? 0.410 -0.768 10.468 1.00 89.38 110 ARG A O 1
ATOM 840 N N . GLN A 1 111 ? 2.557 -0.848 9.742 1.00 89.88 111 GLN A N 1
ATOM 841 C CA . GLN A 1 111 ? 2.289 -1.017 8.302 1.00 89.88 111 GLN A CA 1
ATOM 842 C C . GLN A 1 111 ? 1.245 -2.091 8.020 1.00 89.88 111 GLN A C 1
ATOM 844 O O . GLN A 1 111 ? 0.244 -1.822 7.353 1.00 89.88 111 GLN A O 1
ATOM 849 N N . LYS A 1 112 ? 1.455 -3.289 8.561 1.00 90.50 112 LYS A N 1
ATOM 850 C CA . LYS A 1 112 ? 0.516 -4.404 8.421 1.00 90.50 112 LYS A CA 1
ATOM 851 C C . LYS A 1 112 ? -0.845 -4.079 9.031 1.00 90.50 112 LYS A C 1
ATOM 853 O O . LYS A 1 112 ? -1.864 -4.321 8.399 1.00 90.50 112 LYS A O 1
ATOM 858 N N . GLU A 1 113 ? -0.867 -3.523 10.236 1.00 88.94 113 GLU A N 1
ATOM 859 C CA . GLU A 1 113 ? -2.110 -3.219 10.942 1.00 88.94 113 GLU A CA 1
ATOM 860 C C . GLU A 1 113 ? -2.973 -2.196 10.193 1.00 88.94 113 GLU A C 1
ATOM 862 O O . GLU A 1 113 ? -4.181 -2.376 10.069 1.00 88.94 113 GLU A O 1
ATOM 867 N N . TYR A 1 114 ? -2.371 -1.152 9.631 1.00 88.38 114 TYR A N 1
ATOM 868 C CA . TYR A 1 114 ? -3.115 -0.128 8.900 1.00 88.38 114 TYR A CA 1
ATOM 869 C C . TYR A 1 114 ? -3.745 -0.657 7.606 1.00 88.38 114 TYR A C 1
ATOM 871 O O . TYR A 1 114 ? -4.849 -0.237 7.243 1.00 88.38 114 TYR A O 1
ATOM 879 N N . PHE A 1 115 ? -3.025 -1.514 6.873 1.00 90.75 115 PHE A N 1
ATOM 880 C CA . PHE A 1 115 ? -3.488 -2.047 5.590 1.00 90.75 115 PHE A CA 1
ATOM 881 C C . PHE A 1 115 ? -4.433 -3.237 5.743 1.00 90.75 115 PHE A C 1
ATOM 883 O O . PHE A 1 115 ? -5.212 -3.492 4.826 1.00 90.75 115 PHE A O 1
ATOM 890 N N . ALA A 1 116 ? -4.429 -3.908 6.894 1.00 89.69 116 ALA A N 1
ATOM 891 C CA . ALA A 1 116 ? -5.310 -5.022 7.208 1.00 89.69 116 ALA A CA 1
ATOM 892 C C . ALA A 1 116 ? -6.794 -4.704 6.918 1.00 89.69 116 ALA A C 1
ATOM 894 O O . ALA A 1 116 ? -7.425 -3.861 7.561 1.00 89.69 116 ALA A O 1
ATOM 895 N N . GLY A 1 117 ? -7.361 -5.378 5.913 1.00 84.94 117 GLY A N 1
ATOM 896 C CA . GLY A 1 117 ? -8.757 -5.241 5.486 1.00 84.94 117 GLY A CA 1
ATOM 897 C C . GLY A 1 117 ? -9.109 -3.887 4.861 1.00 84.94 117 GLY A C 1
ATOM 898 O O . GLY A 1 117 ? -10.292 -3.579 4.688 1.00 84.94 117 GLY A O 1
ATOM 899 N N . ARG A 1 118 ? -8.119 -3.045 4.549 1.00 88.81 118 ARG A N 1
ATOM 900 C CA . ARG A 1 118 ? -8.336 -1.705 3.992 1.00 88.81 118 ARG A CA 1
ATOM 901 C C . ARG A 1 118 ? -8.394 -1.758 2.469 1.00 88.81 118 ARG A C 1
ATOM 903 O O . ARG A 1 118 ? -7.589 -2.442 1.843 1.00 88.81 118 ARG A O 1
ATOM 910 N N . GLN A 1 119 ? -9.333 -1.021 1.874 1.00 92.12 119 GLN A N 1
ATOM 911 C CA . GLN A 1 119 ? -9.404 -0.888 0.419 1.00 92.12 119 GLN A CA 1
ATOM 912 C C . GLN A 1 119 ? -8.310 0.065 -0.061 1.00 92.12 119 GLN A C 1
ATOM 914 O O . GLN A 1 119 ? -8.174 1.181 0.455 1.00 92.12 119 GLN A O 1
ATOM 919 N N . VAL A 1 120 ? -7.552 -0.374 -1.062 1.00 94.50 120 VAL A N 1
ATOM 920 C CA . VAL A 1 120 ? -6.517 0.418 -1.714 1.00 94.50 120 VAL A CA 1
ATOM 921 C C . VAL A 1 120 ? -6.772 0.459 -3.214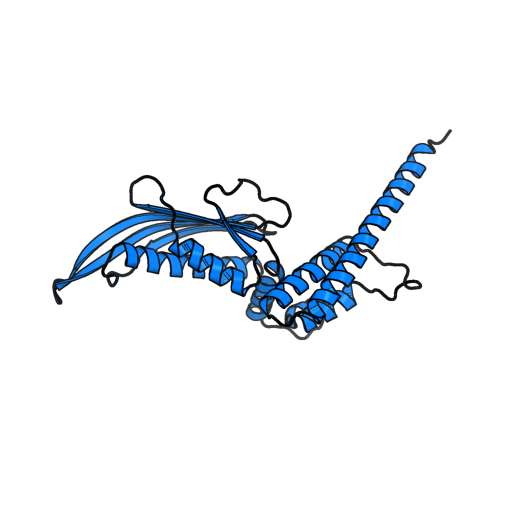 1.00 94.50 120 VAL A C 1
ATOM 923 O O . VAL A 1 120 ? -6.754 -0.575 -3.873 1.00 94.50 120 VAL A O 1
ATOM 926 N N . VAL A 1 121 ? -6.958 1.659 -3.757 1.00 96.00 121 VAL A N 1
ATOM 927 C CA . VAL A 1 121 ? -7.155 1.879 -5.195 1.00 96.00 121 VAL A CA 1
ATOM 928 C C . VAL A 1 121 ? -5.847 2.360 -5.822 1.00 96.00 121 VAL A C 1
ATOM 930 O O . VAL A 1 121 ? -5.247 3.335 -5.360 1.00 96.00 121 VAL A O 1
ATOM 933 N N . LEU A 1 122 ? -5.395 1.675 -6.870 1.00 96.81 122 LEU A N 1
ATOM 934 C CA . LEU A 1 122 ? -4.111 1.875 -7.537 1.00 96.81 122 LEU A CA 1
ATOM 935 C C . LEU A 1 122 ? -4.298 2.442 -8.949 1.00 96.81 122 LEU A C 1
ATOM 937 O O . LEU A 1 122 ? -5.075 1.913 -9.735 1.00 96.81 122 LEU A O 1
ATOM 941 N N . SER A 1 123 ? -3.507 3.455 -9.306 1.00 96.50 123 SER A N 1
ATOM 942 C CA . SER A 1 123 ? -3.405 4.006 -10.663 1.00 96.50 123 SER A CA 1
ATOM 943 C C . SER A 1 123 ? -1.939 4.096 -11.027 1.00 96.50 123 SER A C 1
ATOM 945 O O . SER A 1 123 ? -1.224 4.956 -10.506 1.00 96.50 123 SER A O 1
ATOM 947 N N . CYS A 1 124 ? -1.504 3.267 -11.969 1.00 97.38 124 CYS A N 1
ATOM 948 C CA . CYS A 1 124 ? -0.123 3.259 -12.429 1.00 97.38 124 CYS A CA 1
ATOM 949 C C . CYS A 1 124 ? -0.047 3.667 -13.891 1.00 97.38 124 CYS A C 1
ATOM 951 O O . CYS A 1 124 ? -0.739 3.088 -14.729 1.00 97.38 124 CYS A O 1
ATOM 953 N N . GLY A 1 125 ? 0.806 4.637 -14.208 1.00 96.69 125 GLY A N 1
ATOM 954 C CA . GLY A 1 125 ? 0.978 5.122 -15.571 1.00 96.69 125 GLY A CA 1
ATOM 955 C C . GLY A 1 125 ? 2.438 5.271 -15.971 1.00 96.69 125 GLY A C 1
ATOM 956 O O . GLY A 1 125 ? 3.312 5.551 -15.155 1.00 96.69 125 GLY A O 1
ATOM 957 N N . LEU A 1 126 ? 2.687 5.080 -17.258 1.00 97.69 126 LEU A N 1
ATOM 958 C CA . LEU A 1 126 ? 3.992 5.186 -17.884 1.00 97.69 126 LEU A CA 1
ATOM 959 C C . LEU A 1 126 ? 3.883 6.118 -19.088 1.00 97.69 126 LEU A C 1
ATOM 961 O O . LEU A 1 126 ? 3.069 5.900 -19.990 1.00 97.69 126 LEU A O 1
ATOM 965 N N . ARG A 1 127 ? 4.715 7.154 -19.109 1.00 97.56 127 ARG A N 1
ATOM 966 C CA . ARG A 1 127 ? 4.858 8.081 -20.223 1.00 97.56 127 ARG A CA 1
ATOM 967 C C . ARG A 1 127 ? 6.260 7.954 -20.810 1.00 97.56 127 ARG A C 1
ATOM 969 O O . ARG A 1 127 ? 7.238 8.311 -20.167 1.00 97.56 127 ARG A O 1
ATOM 976 N N . LEU A 1 128 ? 6.334 7.473 -22.050 1.00 96.31 128 LEU A N 1
ATOM 977 C CA . LEU A 1 128 ? 7.563 7.434 -22.845 1.00 96.31 128 LEU A CA 1
ATOM 978 C C . LEU A 1 128 ? 7.454 8.450 -23.992 1.00 96.31 128 LEU A C 1
ATOM 980 O O . LEU A 1 128 ? 7.070 8.094 -25.102 1.00 96.31 128 LEU A O 1
ATOM 984 N N . GLY A 1 129 ? 7.669 9.737 -23.697 1.00 86.88 129 GLY A N 1
ATOM 985 C CA . GLY A 1 129 ? 7.611 10.844 -24.672 1.00 86.88 129 GLY A CA 1
ATOM 986 C C . GLY A 1 129 ? 6.224 11.233 -25.228 1.00 86.88 129 GLY A C 1
ATOM 987 O O . GLY A 1 129 ? 6.129 12.209 -25.965 1.00 86.88 129 GLY A O 1
ATOM 988 N N . GLY A 1 130 ? 5.150 10.507 -24.890 1.00 90.19 130 GLY A N 1
ATOM 989 C CA . GLY A 1 130 ? 3.802 10.704 -25.450 1.00 90.19 130 GLY A CA 1
ATOM 990 C C . GLY A 1 130 ? 2.681 10.851 -24.414 1.00 90.19 130 GLY A C 1
ATOM 991 O O . GLY A 1 130 ? 2.852 11.439 -23.347 1.00 90.19 130 GLY A O 1
ATOM 992 N N . LYS A 1 131 ? 1.488 10.319 -24.716 1.00 92.06 131 LYS A N 1
ATOM 993 C CA . LYS A 1 131 ? 0.400 10.226 -23.727 1.00 92.06 131 LYS A CA 1
ATOM 994 C C . LYS A 1 131 ? 0.726 9.139 -22.690 1.00 92.06 131 LYS A C 1
ATOM 996 O O . LYS A 1 131 ? 1.328 8.131 -23.058 1.00 92.06 131 LYS A O 1
ATOM 1001 N N . PRO A 1 132 ? 0.337 9.309 -21.412 1.00 93.44 132 PRO A N 1
ATOM 1002 C CA . PRO A 1 132 ? 0.447 8.237 -20.431 1.00 93.44 132 PRO A CA 1
ATOM 1003 C C . PRO A 1 132 ? -0.303 6.984 -20.878 1.00 93.44 132 PRO A C 1
ATOM 1005 O O . PRO A 1 132 ? -1.436 7.069 -21.349 1.00 93.44 132 PRO A O 1
ATOM 1008 N N . THR A 1 133 ? 0.323 5.834 -20.678 1.00 95.12 133 THR A N 1
ATOM 1009 C CA . THR A 1 133 ? -0.257 4.503 -20.880 1.00 95.12 133 THR A CA 1
ATOM 1010 C C . THR A 1 133 ? -0.341 3.771 -19.540 1.00 95.12 133 THR A C 1
ATOM 1012 O O . THR A 1 133 ? 0.427 4.104 -18.633 1.00 95.12 133 THR A O 1
ATOM 1015 N N . PRO A 1 134 ? -1.255 2.800 -19.363 1.00 95.94 134 PRO A N 1
ATOM 1016 C CA . PRO A 1 134 ? -1.312 2.005 -18.139 1.00 95.94 134 PRO A CA 1
ATOM 1017 C C . PRO A 1 134 ? 0.001 1.256 -17.880 1.00 95.94 134 PRO A C 1
ATOM 1019 O O . PRO A 1 134 ? 0.504 0.542 -18.745 1.00 95.94 134 PRO A O 1
ATOM 1022 N N . TRP A 1 135 ? 0.537 1.372 -16.666 1.00 96.56 135 TRP A N 1
ATOM 1023 C CA . TRP A 1 135 ? 1.765 0.688 -16.256 1.00 96.56 135 TRP A CA 1
ATOM 1024 C C . TRP A 1 135 ? 1.445 -0.559 -15.430 1.00 96.56 135 TRP A C 1
ATOM 1026 O O . TRP A 1 135 ? 1.605 -0.597 -14.208 1.00 96.56 135 TRP A O 1
ATOM 1036 N N . VAL A 1 136 ? 0.953 -1.589 -16.122 1.00 95.69 136 VAL A N 1
ATOM 1037 C CA . VAL A 1 136 ? 0.376 -2.805 -15.519 1.00 95.69 136 VAL A CA 1
ATOM 1038 C C . VAL A 1 136 ? 1.336 -3.479 -14.535 1.00 95.69 136 VAL A C 1
ATOM 1040 O O . VAL A 1 136 ? 0.930 -3.817 -13.424 1.00 95.69 136 VAL A O 1
ATOM 1043 N N . LYS A 1 137 ? 2.622 -3.615 -14.890 1.00 96.81 137 LYS A N 1
ATOM 1044 C CA . LYS A 1 137 ? 3.617 -4.268 -14.025 1.00 96.81 137 LYS A CA 1
ATOM 1045 C C . LYS A 1 137 ? 3.801 -3.552 -12.685 1.00 96.81 137 LYS A C 1
ATOM 1047 O O . LYS A 1 137 ? 3.929 -4.217 -11.656 1.00 96.81 137 LYS A O 1
ATOM 1052 N N . ALA A 1 138 ? 3.790 -2.220 -12.678 1.00 97.31 138 ALA A N 1
ATOM 1053 C CA . ALA A 1 138 ? 3.949 -1.444 -11.452 1.00 97.31 138 ALA A CA 1
ATOM 1054 C C . ALA A 1 138 ? 2.739 -1.604 -10.529 1.00 97.31 138 ALA A C 1
ATOM 1056 O O . ALA A 1 138 ? 2.909 -1.820 -9.330 1.00 97.31 138 ALA A O 1
ATOM 1057 N N . CYS A 1 139 ? 1.530 -1.609 -11.095 1.00 97.12 139 CYS A N 1
ATOM 1058 C CA . CYS A 1 139 ? 0.309 -1.858 -10.330 1.00 97.12 139 CYS A CA 1
ATOM 1059 C C . CYS A 1 139 ? 0.246 -3.282 -9.790 1.00 97.12 139 CYS A C 1
ATOM 1061 O O . CYS A 1 139 ? -0.055 -3.450 -8.616 1.00 97.12 139 CYS A O 1
ATOM 1063 N N . ALA A 1 140 ? 0.611 -4.291 -10.583 1.00 97.12 140 ALA A N 1
ATOM 1064 C CA . ALA A 1 140 ? 0.676 -5.672 -10.110 1.00 97.12 140 ALA A CA 1
ATOM 1065 C C . ALA A 1 140 ? 1.684 -5.839 -8.955 1.00 97.12 140 ALA A C 1
ATOM 1067 O O . ALA A 1 140 ? 1.366 -6.452 -7.941 1.00 97.12 140 ALA A O 1
ATOM 1068 N N . SER A 1 141 ? 2.871 -5.235 -9.072 1.00 97.12 141 SER A N 1
ATOM 1069 C CA . SER A 1 141 ? 3.927 -5.331 -8.048 1.00 97.12 141 SER A CA 1
ATOM 1070 C C . SER A 1 141 ? 3.542 -4.624 -6.740 1.00 97.12 141 SER A C 1
ATOM 1072 O O . SER A 1 141 ? 3.799 -5.132 -5.644 1.00 97.12 141 SER A O 1
ATOM 1074 N N . LEU A 1 142 ? 2.897 -3.455 -6.841 1.00 96.88 142 LEU A N 1
ATOM 1075 C CA . LEU A 1 142 ? 2.332 -2.756 -5.686 1.00 96.88 142 LEU A CA 1
ATOM 1076 C C . LEU A 1 142 ? 1.178 -3.542 -5.064 1.00 96.88 142 LEU A C 1
ATOM 1078 O O . LEU A 1 142 ? 1.157 -3.715 -3.847 1.00 96.88 142 LEU A O 1
ATOM 1082 N N . ALA A 1 143 ? 0.251 -4.040 -5.884 1.00 96.31 143 ALA A N 1
ATOM 1083 C CA . ALA A 1 143 ? -0.892 -4.824 -5.436 1.00 96.31 143 ALA A CA 1
ATOM 1084 C C . ALA A 1 143 ? -0.444 -6.055 -4.645 1.00 96.31 143 ALA A C 1
ATOM 1086 O O . ALA A 1 143 ? -0.931 -6.281 -3.540 1.00 96.31 143 ALA A O 1
ATOM 1087 N N . GLU A 1 144 ? 0.538 -6.800 -5.156 1.00 95.50 144 GLU A N 1
ATOM 1088 C CA . GLU A 1 144 ? 1.113 -7.957 -4.470 1.00 95.50 144 GLU A CA 1
ATOM 1089 C C . GLU A 1 144 ? 1.699 -7.567 -3.105 1.00 95.50 144 GLU A C 1
ATOM 1091 O O . GLU A 1 144 ? 1.406 -8.201 -2.089 1.00 95.50 144 GLU A O 1
ATOM 1096 N N . SER A 1 145 ? 2.495 -6.496 -3.063 1.00 94.81 145 SER A N 1
ATOM 1097 C CA . SER A 1 145 ? 3.139 -6.033 -1.829 1.00 94.81 145 SER A CA 1
ATOM 1098 C C . SER A 1 145 ? 2.122 -5.591 -0.775 1.00 94.81 145 SER A C 1
ATOM 1100 O O . SER A 1 145 ? 2.261 -5.928 0.397 1.00 94.81 145 SER A O 1
ATOM 1102 N N . LEU A 1 146 ? 1.076 -4.872 -1.183 1.00 94.44 146 LEU A N 1
ATOM 1103 C CA . LEU A 1 146 ? 0.025 -4.379 -0.289 1.00 94.44 146 LEU A CA 1
ATOM 1104 C C . LEU A 1 146 ? -0.925 -5.498 0.153 1.00 94.44 146 LEU A C 1
ATOM 1106 O O . LEU A 1 146 ? -1.345 -5.525 1.307 1.00 94.44 146 LEU A O 1
ATOM 1110 N N . THR A 1 147 ? -1.210 -6.464 -0.719 1.00 92.19 147 THR A N 1
ATOM 1111 C CA . THR A 1 147 ? -2.018 -7.645 -0.374 1.00 92.19 147 THR A CA 1
ATOM 1112 C C . THR A 1 147 ? -1.313 -8.501 0.680 1.00 92.19 147 THR A C 1
ATOM 1114 O O . THR A 1 147 ? -1.955 -8.982 1.609 1.00 92.19 147 THR A O 1
ATOM 1117 N N . LYS A 1 148 ? 0.026 -8.612 0.634 1.00 90.56 148 LYS A N 1
ATOM 1118 C CA . LYS A 1 148 ? 0.822 -9.243 1.711 1.00 90.56 148 LYS A CA 1
ATOM 1119 C C . LYS A 1 148 ? 0.713 -8.512 3.055 1.00 90.56 148 LYS A C 1
ATOM 1121 O O . LYS A 1 148 ? 0.964 -9.115 4.095 1.00 90.56 148 LYS A O 1
ATOM 1126 N N . LEU A 1 149 ? 0.340 -7.233 3.043 1.00 90.19 149 LEU A N 1
ATOM 1127 C CA . LEU A 1 149 ? 0.040 -6.440 4.238 1.00 90.19 149 LEU A CA 1
ATOM 1128 C C . LEU A 1 149 ? -1.446 -6.518 4.640 1.00 90.19 149 LEU A C 1
ATOM 1130 O O . LEU A 1 149 ? -1.847 -5.856 5.590 1.00 90.19 149 LEU A O 1
ATOM 1134 N N . GLY A 1 150 ? -2.261 -7.316 3.941 1.00 88.88 150 GLY A N 1
ATOM 1135 C CA . GLY A 1 150 ? -3.689 -7.498 4.208 1.00 88.88 150 GLY A CA 1
ATOM 1136 C C . GLY A 1 150 ? -4.610 -6.489 3.516 1.00 88.88 150 GLY A C 1
ATOM 1137 O O . GLY A 1 150 ? -5.793 -6.444 3.847 1.00 88.88 150 GLY A O 1
ATOM 1138 N N . ALA A 1 151 ? -4.103 -5.677 2.580 1.00 92.06 151 ALA A N 1
ATOM 1139 C CA . ALA A 1 151 ? -4.929 -4.741 1.819 1.00 92.06 151 ALA A CA 1
ATOM 1140 C C . ALA A 1 151 ? -5.789 -5.443 0.760 1.00 92.06 151 ALA A C 1
ATOM 1142 O O . ALA A 1 151 ? -5.342 -6.378 0.096 1.00 92.06 151 ALA A O 1
ATOM 1143 N N . ARG A 1 152 ? -6.979 -4.891 0.509 1.00 91.94 152 ARG A N 1
ATOM 1144 C CA . ARG A 1 152 ? -7.824 -5.229 -0.643 1.00 91.94 152 ARG A CA 1
ATOM 1145 C C . ARG A 1 152 ? -7.516 -4.265 -1.768 1.00 91.94 152 ARG A C 1
ATOM 1147 O O . ARG A 1 152 ? -7.876 -3.091 -1.689 1.00 91.94 152 ARG A O 1
ATOM 1154 N N . THR A 1 153 ? -6.805 -4.742 -2.778 1.00 94.06 153 THR A N 1
ATOM 1155 C CA . THR A 1 153 ? -6.300 -3.880 -3.844 1.00 94.06 153 THR A CA 1
ATOM 1156 C C . THR A 1 153 ? -7.208 -3.912 -5.067 1.00 94.06 153 THR A C 1
ATOM 1158 O O . THR A 1 153 ? -7.679 -4.964 -5.487 1.00 94.06 153 THR A O 1
ATOM 1161 N N . GLU A 1 154 ? -7.453 -2.738 -5.631 1.00 94.25 154 GLU A N 1
ATOM 1162 C CA . GLU A 1 154 ? -8.212 -2.528 -6.858 1.00 94.25 154 GLU A CA 1
ATOM 1163 C C . GLU A 1 154 ? -7.390 -1.629 -7.779 1.00 94.25 154 GLU A C 1
ATOM 1165 O O . GLU A 1 154 ? -6.714 -0.713 -7.310 1.00 94.25 154 GLU A O 1
ATOM 1170 N N . VAL A 1 155 ? -7.409 -1.890 -9.084 1.00 92.44 155 VAL A N 1
ATOM 1171 C CA . VAL A 1 155 ? -6.711 -1.056 -10.069 1.00 92.44 155 VAL A CA 1
ATOM 1172 C C . VAL A 1 155 ? -7.746 -0.237 -10.826 1.00 92.44 155 VAL A C 1
ATOM 1174 O O . VAL A 1 155 ? -8.587 -0.801 -11.519 1.00 92.44 155 VAL A O 1
ATOM 1177 N N . ASP A 1 156 ? -7.645 1.085 -10.723 1.00 88.75 156 ASP A N 1
ATOM 1178 C CA . ASP A 1 156 ? -8.517 2.033 -11.410 1.00 88.75 156 ASP A CA 1
ATOM 1179 C C . ASP A 1 156 ? -7.678 3.158 -12.030 1.00 88.75 156 ASP A C 1
ATOM 1181 O O . ASP A 1 156 ? -6.899 3.840 -11.359 1.00 88.75 156 ASP A O 1
ATOM 1185 N N . ALA A 1 157 ? -7.844 3.369 -13.336 1.00 77.50 157 ALA A N 1
ATOM 1186 C CA . ALA A 1 157 ? -7.183 4.449 -14.061 1.00 77.50 157 ALA A CA 1
ATOM 1187 C C . ALA A 1 157 ? -7.681 5.843 -13.627 1.00 77.50 157 ALA A C 1
ATOM 1189 O O . ALA A 1 157 ? -6.975 6.839 -13.808 1.00 77.50 157 ALA A O 1
ATOM 1190 N N . ALA A 1 158 ? -8.878 5.929 -13.045 1.00 78.12 158 ALA A N 1
ATOM 1191 C CA . ALA A 1 158 ? -9.537 7.160 -12.640 1.00 78.12 158 ALA A CA 1
ATOM 1192 C C . ALA A 1 158 ? -9.553 7.327 -11.112 1.00 78.12 158 ALA A C 1
ATOM 1194 O O . ALA A 1 158 ? -10.609 7.436 -10.497 1.00 78.12 158 ALA A O 1
ATOM 1195 N N . ILE A 1 159 ? -8.374 7.426 -10.479 1.00 75.81 159 ILE A N 1
ATOM 1196 C CA . ILE A 1 159 ? -8.326 7.703 -9.033 1.00 75.81 159 ILE A CA 1
ATOM 1197 C C . ILE A 1 159 ? -9.031 9.034 -8.706 1.00 75.81 159 ILE A C 1
ATOM 1199 O O . ILE A 1 159 ? -8.622 10.086 -9.228 1.00 75.81 159 ILE A O 1
ATOM 1203 N N . PRO A 1 160 ? -10.024 9.026 -7.794 1.00 72.44 160 PRO A N 1
ATOM 1204 C CA . PRO A 1 160 ? -10.666 10.244 -7.327 1.00 72.44 160 PRO A CA 1
ATOM 1205 C C . PRO A 1 160 ? -9.657 11.139 -6.601 1.00 72.44 160 PRO A C 1
ATOM 1207 O O . PRO A 1 160 ? -8.787 10.671 -5.870 1.00 72.44 160 PRO A O 1
ATOM 1210 N N . LYS A 1 161 ? -9.777 12.462 -6.774 1.00 71.06 161 LYS A N 1
ATOM 1211 C CA . LYS A 1 161 ? -8.866 13.435 -6.135 1.00 71.06 161 LYS A CA 1
ATOM 1212 C C . LYS A 1 161 ? -8.915 13.389 -4.604 1.00 71.06 161 LYS A C 1
ATOM 1214 O O . LYS A 1 161 ? -7.940 13.757 -3.956 1.00 71.06 161 LYS A O 1
ATOM 1219 N N . SER A 1 162 ? -10.047 12.969 -4.044 1.00 76.44 162 SER A N 1
ATOM 1220 C CA . SER A 1 162 ? -10.247 12.781 -2.612 1.00 76.44 162 SER A CA 1
ATOM 1221 C C . SER A 1 162 ? -10.785 11.368 -2.387 1.00 76.44 162 SER A C 1
ATOM 1223 O O . SER A 1 162 ? -11.846 11.047 -2.929 1.00 76.44 162 SER A O 1
ATOM 1225 N N . PRO A 1 163 ? -10.054 10.501 -1.667 1.00 81.06 163 PRO A N 1
ATOM 1226 C CA . PRO A 1 163 ? -10.538 9.164 -1.370 1.00 81.06 163 PRO A CA 1
ATOM 1227 C C . PRO A 1 163 ? -11.726 9.222 -0.407 1.00 81.06 163 PRO A C 1
ATOM 1229 O O . PRO A 1 163 ? -11.779 10.069 0.487 1.00 81.06 163 PRO A O 1
ATOM 1232 N N . ALA A 1 164 ? -12.662 8.285 -0.560 1.00 81.88 164 ALA A N 1
ATOM 1233 C CA . ALA A 1 164 ? -13.700 8.064 0.438 1.00 81.88 164 ALA A CA 1
ATOM 1234 C C . ALA A 1 164 ? -13.081 7.680 1.796 1.00 81.88 164 ALA A C 1
ATOM 1236 O O . ALA A 1 164 ? -11.965 7.158 1.870 1.00 81.88 164 ALA A O 1
ATOM 1237 N N . ALA A 1 165 ? -13.811 7.921 2.888 1.00 77.62 165 ALA A N 1
ATOM 1238 C CA . ALA A 1 165 ? -13.342 7.580 4.228 1.00 77.62 165 ALA A CA 1
ATOM 1239 C C . ALA A 1 165 ? -12.992 6.084 4.326 1.00 77.62 165 ALA A C 1
ATOM 1241 O O . ALA A 1 165 ? -13.801 5.221 3.994 1.00 77.62 165 ALA A O 1
ATOM 1242 N N . GLY A 1 166 ? -11.777 5.777 4.788 1.00 78.06 166 GLY A N 1
ATOM 1243 C CA . GLY A 1 166 ? -11.288 4.400 4.899 1.00 78.06 166 GLY A CA 1
ATOM 1244 C C . GLY A 1 166 ? -10.731 3.795 3.604 1.00 78.06 166 GLY A C 1
ATOM 1245 O O . GLY A 1 166 ? -10.242 2.668 3.654 1.00 78.06 166 GLY A O 1
ATOM 1246 N N . VAL A 1 167 ? -10.736 4.534 2.490 1.00 89.88 167 VAL A N 1
ATOM 1247 C CA . VAL A 1 167 ? -10.067 4.155 1.238 1.00 89.88 167 VAL A CA 1
ATOM 1248 C C . VAL A 1 167 ? -8.706 4.840 1.162 1.00 89.88 167 VAL A C 1
ATOM 1250 O O . VAL A 1 167 ? -8.568 6.025 1.469 1.00 89.88 167 VAL A O 1
ATOM 1253 N N . THR A 1 168 ? -7.693 4.098 0.735 1.00 92.56 168 THR A N 1
ATOM 1254 C CA . THR A 1 168 ? -6.368 4.641 0.426 1.00 92.56 168 THR A CA 1
ATOM 1255 C C . THR A 1 168 ? -6.193 4.641 -1.087 1.00 92.56 168 THR A C 1
ATOM 1257 O O . THR A 1 168 ? -6.475 3.649 -1.747 1.00 92.56 168 THR A O 1
ATOM 1260 N N . THR A 1 169 ? -5.731 5.743 -1.667 1.00 95.62 169 THR A N 1
ATOM 1261 C CA . THR A 1 169 ? -5.474 5.825 -3.113 1.00 95.62 169 THR A CA 1
ATOM 1262 C C . THR A 1 169 ? -3.991 6.026 -3.362 1.00 95.62 169 THR A C 1
ATOM 1264 O O . THR A 1 169 ? -3.387 6.908 -2.744 1.00 95.62 169 THR A O 1
ATOM 1267 N N . ILE A 1 170 ? -3.422 5.251 -4.284 1.00 95.94 170 ILE A N 1
ATOM 1268 C CA . ILE A 1 170 ? -2.008 5.314 -4.657 1.00 95.94 170 ILE A CA 1
ATOM 1269 C C . ILE A 1 170 ? -1.894 5.558 -6.158 1.00 95.94 170 ILE A C 1
ATOM 1271 O O . ILE A 1 170 ? -2.286 4.721 -6.971 1.00 95.94 170 ILE A O 1
ATOM 1275 N N . ARG A 1 171 ? -1.307 6.694 -6.531 1.00 96.25 171 ARG A N 1
ATOM 1276 C CA . ARG A 1 171 ? -0.930 6.995 -7.913 1.00 96.25 171 ARG A CA 1
ATOM 1277 C C . ARG A 1 171 ? 0.576 6.835 -8.067 1.00 96.25 171 ARG A C 1
ATOM 1279 O O . ARG A 1 171 ? 1.317 7.485 -7.341 1.00 96.25 171 ARG A O 1
ATOM 1286 N N . LEU A 1 172 ? 1.016 6.024 -9.024 1.00 97.31 172 LEU A N 1
ATOM 1287 C CA . LEU A 1 172 ? 2.426 5.839 -9.372 1.00 97.31 172 LEU A CA 1
ATOM 1288 C C . LEU A 1 172 ? 2.633 6.148 -10.857 1.00 97.31 172 LEU A C 1
ATOM 1290 O O . LEU A 1 172 ? 2.008 5.538 -11.718 1.00 97.31 172 LEU A O 1
ATOM 1294 N N . MET A 1 173 ? 3.507 7.094 -11.174 1.00 97.31 173 MET A N 1
ATOM 1295 C CA . MET A 1 173 ? 3.740 7.543 -12.543 1.00 97.31 173 MET A CA 1
ATOM 1296 C C . MET A 1 173 ? 5.229 7.549 -12.858 1.00 97.31 173 MET A C 1
ATOM 1298 O O . MET A 1 173 ? 6.006 8.122 -12.100 1.00 97.31 173 MET A O 1
ATOM 1302 N N . ALA A 1 174 ? 5.614 6.983 -13.997 1.00 98.19 174 ALA A N 1
ATOM 1303 C CA . ALA A 1 174 ? 6.933 7.181 -14.588 1.00 98.19 174 ALA A CA 1
ATOM 1304 C C . ALA A 1 174 ? 6.819 8.032 -15.855 1.00 98.19 174 ALA A C 1
ATOM 1306 O O . ALA A 1 174 ? 5.955 7.782 -16.696 1.00 98.19 174 ALA A O 1
ATOM 1307 N N . ASP A 1 175 ? 7.695 9.020 -15.993 1.00 98.38 175 ASP A N 1
ATOM 1308 C CA . ASP A 1 175 ? 7.802 9.900 -17.153 1.00 98.38 175 ASP A CA 1
ATOM 1309 C C . ASP A 1 175 ? 9.260 9.957 -17.604 1.00 98.38 175 ASP A C 1
ATOM 1311 O O . ASP A 1 175 ? 10.143 10.299 -16.816 1.00 98.38 175 ASP A O 1
ATOM 1315 N N . GLY A 1 176 ? 9.537 9.573 -18.845 1.00 97.62 176 GLY A N 1
ATOM 1316 C CA . GLY A 1 176 ? 10.901 9.539 -19.345 1.00 97.62 176 GLY A CA 1
ATOM 1317 C C . GLY A 1 176 ? 11.025 8.974 -20.746 1.00 97.62 176 GLY A C 1
ATOM 1318 O O . GLY A 1 176 ? 10.135 9.099 -21.588 1.00 97.62 176 GLY A O 1
ATOM 1319 N N . ARG A 1 177 ? 12.166 8.341 -20.996 1.00 97.38 177 ARG A N 1
ATOM 1320 C CA . ARG A 1 177 ? 12.494 7.693 -22.266 1.00 97.38 177 ARG A CA 1
ATOM 1321 C C . ARG A 1 177 ? 13.219 6.381 -22.024 1.00 97.38 177 ARG A C 1
ATOM 1323 O O . ARG A 1 177 ? 13.846 6.194 -20.984 1.00 97.38 177 ARG A O 1
ATOM 1330 N N . VAL A 1 178 ? 13.168 5.499 -23.017 1.00 97.25 178 VAL A N 1
ATOM 1331 C CA . VAL A 1 178 ? 14.015 4.308 -23.061 1.00 97.25 178 VAL A CA 1
ATOM 1332 C C . VAL A 1 178 ? 14.958 4.417 -24.246 1.00 97.25 178 VAL A C 1
ATOM 1334 O O . VAL A 1 178 ? 14.516 4.565 -25.383 1.00 97.25 178 VAL A O 1
ATOM 1337 N N . SER A 1 179 ? 16.252 4.341 -23.963 1.00 96.62 179 SER A N 1
ATOM 1338 C CA . SER A 1 179 ? 17.312 4.319 -24.967 1.00 96.62 179 SER A CA 1
ATOM 1339 C C . SER A 1 179 ? 17.800 2.891 -25.163 1.00 96.62 179 SER A C 1
ATOM 1341 O O . SER A 1 179 ? 17.844 2.121 -24.204 1.00 96.62 179 SER A O 1
ATOM 1343 N N . SER A 1 180 ? 18.211 2.550 -26.380 1.00 95.62 180 SER A N 1
ATOM 1344 C CA . SER A 1 180 ? 18.893 1.291 -26.682 1.00 95.62 180 SER A CA 1
ATOM 1345 C C . SER A 1 180 ? 20.343 1.545 -27.077 1.00 95.62 180 SER A C 1
ATOM 1347 O O . SER A 1 180 ? 20.640 2.550 -27.723 1.00 95.62 180 SER A O 1
ATOM 1349 N N . ARG A 1 181 ? 21.234 0.619 -26.734 1.00 93.88 181 ARG A N 1
ATOM 1350 C CA . ARG A 1 181 ? 22.607 0.567 -27.242 1.00 93.88 181 ARG A CA 1
ATOM 1351 C C . ARG A 1 181 ? 22.964 -0.870 -27.591 1.00 93.88 181 ARG A C 1
ATOM 1353 O O . ARG A 1 181 ? 22.464 -1.790 -26.952 1.00 93.88 181 ARG A O 1
ATOM 1360 N N . THR A 1 182 ? 23.858 -1.048 -28.549 1.00 91.56 182 THR A N 1
ATOM 1361 C CA . THR A 1 182 ? 24.547 -2.324 -28.747 1.00 91.56 182 THR A CA 1
ATOM 1362 C C . THR A 1 182 ? 25.882 -2.236 -28.031 1.00 91.56 182 THR A C 1
ATOM 1364 O O . THR A 1 182 ? 26.626 -1.278 -28.255 1.00 91.56 182 THR A O 1
ATOM 1367 N N . ASP A 1 183 ? 26.164 -3.184 -27.145 1.00 82.75 183 ASP A N 1
ATOM 1368 C CA . ASP A 1 183 ? 27.452 -3.243 -26.473 1.00 82.75 183 ASP A CA 1
ATOM 1369 C C . ASP A 1 183 ? 28.552 -3.581 -27.499 1.00 82.75 183 ASP A C 1
ATOM 1371 O O . ASP A 1 183 ? 28.402 -4.521 -28.292 1.00 82.75 183 ASP A O 1
ATOM 1375 N N . PRO A 1 184 ? 29.632 -2.785 -27.578 1.00 79.38 184 PRO A N 1
ATOM 1376 C CA . PRO A 1 184 ? 30.681 -3.018 -28.557 1.00 79.38 184 PRO A CA 1
ATOM 1377 C C . PRO A 1 184 ? 31.429 -4.340 -28.341 1.00 79.38 184 PRO A C 1
ATOM 1379 O O . PRO A 1 184 ? 31.900 -4.886 -29.348 1.00 79.38 184 PRO A O 1
ATOM 1382 N N . GLU A 1 185 ? 31.514 -4.842 -27.101 1.00 83.31 185 GLU A N 1
ATOM 1383 C CA . GLU A 1 185 ? 32.322 -6.009 -26.719 1.00 83.31 185 GLU A CA 1
ATOM 1384 C C . GLU A 1 185 ? 31.617 -7.337 -27.015 1.00 83.31 185 GLU A C 1
ATOM 1386 O O . GLU A 1 185 ? 32.193 -8.194 -27.683 1.00 83.31 185 GLU A O 1
ATOM 1391 N N . ASP A 1 186 ? 30.362 -7.496 -26.589 1.00 82.75 186 ASP A N 1
ATOM 1392 C CA . ASP A 1 186 ? 29.618 -8.762 -26.715 1.00 82.75 186 ASP A CA 1
ATOM 1393 C C . ASP A 1 186 ? 28.482 -8.725 -27.759 1.00 82.75 186 ASP A C 1
ATOM 1395 O O . ASP A 1 186 ? 27.803 -9.728 -27.987 1.00 82.75 186 ASP A O 1
ATOM 1399 N N . LYS A 1 187 ? 28.291 -7.577 -28.430 1.00 84.94 187 LYS A N 1
ATOM 1400 C CA . LYS A 1 187 ? 27.226 -7.321 -29.421 1.00 84.94 187 LYS A CA 1
ATOM 1401 C C . LYS A 1 187 ? 25.805 -7.499 -28.880 1.00 84.94 187 LYS A C 1
ATOM 1403 O O . LYS A 1 187 ? 24.861 -7.557 -29.672 1.00 84.94 187 LYS A O 1
ATOM 1408 N N . THR A 1 188 ? 25.614 -7.537 -27.564 1.00 87.00 188 THR A N 1
ATOM 1409 C CA . THR A 1 188 ? 24.283 -7.626 -26.963 1.00 87.00 188 THR A CA 1
ATOM 1410 C C . THR A 1 188 ? 23.561 -6.283 -27.038 1.00 87.00 188 THR A C 1
ATOM 1412 O O . THR A 1 188 ? 24.159 -5.206 -26.966 1.00 87.00 188 THR A O 1
ATOM 1415 N N . GLN A 1 189 ? 22.243 -6.333 -27.227 1.00 90.75 189 GLN A N 1
ATOM 1416 C CA . GLN A 1 189 ? 21.407 -5.140 -27.205 1.00 90.75 189 GLN A CA 1
ATOM 1417 C C . GLN A 1 189 ? 20.932 -4.868 -25.777 1.00 90.75 189 GLN A C 1
ATOM 1419 O O . GLN A 1 189 ? 20.242 -5.686 -25.172 1.00 90.75 189 GLN A O 1
ATOM 1424 N N . GLY A 1 190 ? 21.282 -3.693 -25.263 1.00 94.19 190 GLY A N 1
ATOM 1425 C CA . GLY A 1 190 ? 20.883 -3.206 -23.953 1.00 94.19 190 GLY A CA 1
ATOM 1426 C C . GLY A 1 190 ? 19.891 -2.053 -24.045 1.00 94.19 190 GLY A C 1
ATOM 1427 O O . GLY A 1 190 ? 20.028 -1.166 -24.888 1.00 94.19 190 GLY A O 1
ATOM 1428 N N . HIS A 1 191 ? 18.912 -2.028 -23.148 1.00 96.88 191 HIS A N 1
ATOM 1429 C CA . HIS A 1 191 ? 17.896 -0.987 -23.025 1.00 96.88 191 HIS A CA 1
ATOM 1430 C C . HIS A 1 191 ? 17.963 -0.334 -21.648 1.00 96.88 191 HIS A C 1
ATOM 1432 O O . HIS A 1 191 ? 18.129 -1.009 -20.637 1.00 96.88 191 HIS A O 1
ATOM 1438 N N . ARG A 1 192 ? 17.781 0.985 -21.593 1.00 96.62 192 ARG A N 1
ATOM 1439 C CA . ARG A 1 192 ? 17.833 1.754 -20.349 1.00 96.62 192 ARG A CA 1
ATOM 1440 C C . ARG A 1 192 ? 16.727 2.792 -20.287 1.00 96.62 192 ARG A C 1
ATOM 1442 O O . ARG A 1 192 ? 16.626 3.621 -21.187 1.00 96.62 192 ARG A O 1
ATOM 1449 N N . PHE A 1 193 ? 15.959 2.785 -19.203 1.00 97.88 193 PHE A N 1
ATOM 1450 C CA . PHE A 1 193 ? 15.064 3.882 -18.858 1.00 97.88 193 PHE A CA 1
ATOM 1451 C C . PHE A 1 193 ? 15.837 5.019 -18.184 1.00 97.88 193 PHE A C 1
ATOM 1453 O O . PHE A 1 193 ? 16.681 4.773 -17.321 1.00 97.88 193 PHE A O 1
ATOM 1460 N N . GLU A 1 194 ? 15.497 6.250 -18.549 1.00 98.12 194 GLU A N 1
ATOM 1461 C CA . GLU A 1 194 ? 15.949 7.488 -17.920 1.00 98.12 194 GLU A CA 1
ATOM 1462 C C . GLU A 1 194 ? 14.757 8.446 -17.804 1.00 98.12 194 GLU A C 1
ATOM 1464 O O . GLU A 1 194 ? 14.094 8.741 -18.805 1.00 98.12 194 GLU A O 1
ATOM 1469 N N . GLY A 1 195 ? 14.474 8.925 -16.592 1.00 97.88 195 GLY A N 1
ATOM 1470 C CA . GLY A 1 195 ? 13.367 9.845 -16.356 1.00 97.88 195 GLY A CA 1
ATOM 1471 C C . GLY A 1 195 ? 13.022 10.038 -14.886 1.00 97.88 195 GLY A C 1
ATOM 1472 O O . GLY A 1 195 ? 13.799 9.718 -13.995 1.00 97.88 195 GLY A O 1
ATOM 1473 N N . THR A 1 196 ? 11.823 10.548 -14.629 1.00 98.31 196 THR A N 1
ATOM 1474 C CA . THR A 1 196 ? 11.296 10.808 -13.287 1.00 98.31 196 THR A CA 1
ATOM 1475 C C . THR A 1 196 ? 10.227 9.785 -12.924 1.00 98.31 196 THR A C 1
ATOM 1477 O O . THR A 1 196 ? 9.353 9.473 -13.731 1.00 98.31 196 THR A O 1
ATOM 1480 N N . VAL A 1 197 ? 10.259 9.296 -11.688 1.00 98.38 197 VAL A N 1
ATOM 1481 C CA . VAL A 1 197 ? 9.162 8.537 -11.084 1.00 98.38 197 VAL A CA 1
ATOM 1482 C C . VAL A 1 197 ? 8.548 9.383 -9.981 1.00 98.38 197 VAL A C 1
ATOM 1484 O O . VAL A 1 197 ? 9.267 9.938 -9.154 1.00 98.38 197 VAL A O 1
ATOM 1487 N N . SER A 1 198 ? 7.223 9.475 -9.968 1.00 97.81 198 SER A N 1
ATOM 1488 C CA . SER A 1 198 ? 6.454 10.184 -8.949 1.00 97.81 198 SER A CA 1
ATOM 1489 C C . SER A 1 198 ? 5.381 9.282 -8.356 1.00 97.81 198 SER A C 1
ATOM 1491 O O . SER A 1 198 ? 4.752 8.491 -9.062 1.00 97.81 198 SER A O 1
ATOM 1493 N N . ALA A 1 199 ? 5.172 9.401 -7.053 1.00 97.00 199 ALA A N 1
ATOM 1494 C CA . ALA A 1 199 ? 4.167 8.668 -6.312 1.00 97.00 199 ALA A CA 1
ATOM 1495 C C . ALA A 1 199 ? 3.354 9.621 -5.434 1.00 97.00 199 ALA A C 1
ATOM 1497 O O . ALA A 1 199 ? 3.906 10.512 -4.792 1.00 97.00 199 ALA A O 1
ATOM 1498 N N . GLN A 1 200 ? 2.043 9.405 -5.387 1.00 95.69 200 GLN A N 1
ATOM 1499 C CA . GLN A 1 200 ? 1.132 10.105 -4.490 1.00 95.69 200 GLN A CA 1
ATOM 1500 C C . GLN A 1 200 ? 0.312 9.084 -3.717 1.00 95.69 200 GLN A C 1
ATOM 1502 O O . GLN A 1 200 ? -0.333 8.223 -4.317 1.00 95.69 200 GLN A O 1
ATOM 1507 N N . VAL A 1 201 ? 0.298 9.206 -2.394 1.00 94.75 201 VAL A N 1
ATOM 1508 C CA . VAL A 1 201 ? -0.547 8.404 -1.508 1.00 94.75 201 VAL A CA 1
ATOM 1509 C C . VAL A 1 201 ? -1.486 9.334 -0.753 1.00 94.75 201 VAL A C 1
ATOM 1511 O O . VAL A 1 201 ? -1.055 10.333 -0.169 1.00 94.75 201 VAL A O 1
ATOM 1514 N N . ARG A 1 202 ? -2.783 9.019 -0.774 1.00 93.31 202 ARG A N 1
ATOM 1515 C CA . ARG A 1 202 ? -3.839 9.733 -0.038 1.00 93.31 202 ARG A CA 1
ATOM 1516 C C . ARG A 1 202 ? -4.676 8.742 0.766 1.00 93.31 202 ARG A C 1
ATOM 1518 O O . ARG A 1 202 ? -4.742 7.568 0.416 1.00 93.31 202 ARG A O 1
ATOM 1525 N N . GLY A 1 203 ? -5.310 9.221 1.836 1.00 86.81 203 GLY A N 1
ATOM 1526 C CA . GLY A 1 203 ? -6.075 8.390 2.778 1.00 86.81 203 GLY A CA 1
ATOM 1527 C C . GLY A 1 203 ? -5.250 7.843 3.953 1.00 86.81 203 GLY A C 1
ATOM 1528 O O . GLY A 1 203 ? -5.816 7.220 4.853 1.00 86.81 203 GLY A O 1
ATOM 1529 N N . LEU A 1 204 ? -3.934 8.092 3.961 1.00 84.94 204 LEU A N 1
ATOM 1530 C CA . LEU A 1 204 ? -3.075 8.008 5.148 1.00 84.94 204 LEU A CA 1
ATOM 1531 C C . LEU A 1 204 ? -3.310 9.221 6.058 1.00 84.94 204 LEU A C 1
ATOM 1533 O O . LEU A 1 204 ? -3.732 10.271 5.571 1.00 84.94 204 LEU A O 1
ATOM 1537 N N . ASP A 1 205 ? -2.957 9.090 7.338 1.00 78.69 205 ASP A N 1
ATOM 1538 C CA . ASP A 1 205 ? -2.964 10.214 8.289 1.00 78.69 205 ASP A CA 1
ATOM 1539 C C . ASP A 1 205 ? -2.003 11.326 7.833 1.00 78.69 205 ASP A C 1
ATOM 1541 O O . ASP A 1 205 ? -2.327 12.509 7.910 1.00 78.69 205 ASP A O 1
ATOM 1545 N N . SER A 1 206 ? -0.869 10.925 7.250 1.00 83.81 206 SER A N 1
ATOM 1546 C CA . SER A 1 206 ? 0.092 11.801 6.580 1.00 83.81 206 SER A CA 1
ATOM 1547 C C . SER A 1 206 ? 0.158 11.451 5.090 1.00 83.81 206 SER A C 1
ATOM 1549 O O . SER A 1 206 ? 0.673 10.385 4.739 1.00 83.81 206 SER A O 1
ATOM 1551 N N . PRO A 1 207 ? -0.364 12.305 4.189 1.00 89.25 207 PRO A N 1
ATOM 1552 C CA . PRO A 1 207 ? -0.217 12.121 2.749 1.00 89.25 207 PRO A CA 1
ATOM 1553 C C . PRO A 1 207 ? 1.252 12.017 2.333 1.00 89.25 207 PRO A C 1
ATOM 1555 O O . PRO A 1 207 ? 2.112 12.691 2.896 1.00 89.25 207 PRO A O 1
ATOM 1558 N N . ILE A 1 208 ? 1.528 11.206 1.311 1.00 93.19 208 ILE A N 1
ATOM 1559 C CA . ILE A 1 208 ? 2.876 11.069 0.747 1.00 93.19 208 ILE A CA 1
ATOM 1560 C C . ILE A 1 208 ? 2.867 11.628 -0.667 1.00 93.19 208 ILE A C 1
ATOM 1562 O O . ILE A 1 208 ? 2.026 11.244 -1.479 1.00 93.19 208 ILE A O 1
ATOM 1566 N N . ASP A 1 209 ? 3.830 12.495 -0.949 1.00 95.25 209 ASP A N 1
ATOM 1567 C CA . ASP A 1 209 ? 4.219 12.912 -2.289 1.00 95.25 209 ASP A CA 1
ATOM 1568 C C . ASP A 1 209 ? 5.726 12.644 -2.424 1.00 95.25 209 ASP A C 1
ATOM 1570 O O . ASP A 1 209 ? 6.532 13.233 -1.706 1.00 95.25 209 ASP A O 1
ATOM 1574 N N . ASP A 1 210 ? 6.103 11.703 -3.290 1.00 95.50 210 ASP A N 1
ATOM 1575 C CA . ASP A 1 210 ? 7.501 11.352 -3.583 1.00 95.50 210 ASP A CA 1
ATOM 1576 C C . ASP A 1 210 ? 7.766 11.558 -5.073 1.00 95.50 210 ASP A C 1
ATOM 1578 O O . ASP A 1 210 ? 6.920 11.258 -5.916 1.00 95.50 210 ASP A O 1
ATOM 1582 N N . SER A 1 211 ? 8.939 12.080 -5.408 1.00 97.38 211 SER A N 1
ATOM 1583 C CA . SER A 1 211 ? 9.378 12.259 -6.787 1.00 97.38 211 SER A CA 1
ATOM 1584 C C . SER A 1 211 ? 10.890 12.144 -6.846 1.00 97.38 211 SER A C 1
ATOM 1586 O O . SER A 1 211 ? 11.598 12.813 -6.094 1.00 97.38 211 SER A O 1
ATOM 1588 N N . TYR A 1 212 ? 11.400 11.309 -7.745 1.00 97.69 212 TYR A N 1
ATOM 1589 C CA . TYR A 1 212 ? 12.830 11.048 -7.857 1.00 97.69 212 TYR A CA 1
ATOM 1590 C C . TYR A 1 212 ? 13.249 10.756 -9.298 1.00 97.69 212 TYR A C 1
ATOM 1592 O O . TYR A 1 212 ? 12.466 10.260 -10.110 1.00 97.69 212 TYR A O 1
ATOM 1600 N N . GLN A 1 213 ? 14.510 11.064 -9.610 1.00 98.06 213 GLN A N 1
ATOM 1601 C CA . GLN A 1 213 ? 15.125 10.659 -10.870 1.00 98.06 213 GLN A CA 1
ATOM 1602 C C . GLN A 1 213 ? 15.438 9.165 -10.827 1.00 98.06 213 GLN A C 1
ATOM 1604 O O . GLN A 1 213 ? 16.028 8.670 -9.865 1.00 98.06 213 GLN A O 1
ATOM 1609 N N . ALA A 1 214 ? 15.049 8.454 -11.875 1.00 97.06 214 ALA A N 1
ATOM 1610 C CA . ALA A 1 214 ? 15.263 7.033 -12.033 1.00 97.06 214 ALA A CA 1
ATOM 1611 C C . ALA A 1 214 ? 16.070 6.751 -13.300 1.00 97.06 214 ALA A C 1
ATOM 1613 O O . ALA A 1 214 ? 15.783 7.256 -14.388 1.00 97.06 214 ALA A O 1
ATOM 1614 N N . LEU A 1 215 ? 17.068 5.890 -13.136 1.00 96.31 215 LEU A N 1
ATOM 1615 C CA . LEU A 1 215 ? 17.942 5.418 -14.195 1.00 96.31 215 LEU A CA 1
ATOM 1616 C C . LEU A 1 215 ? 18.126 3.913 -14.007 1.00 96.31 215 LEU A C 1
ATOM 1618 O O . LEU A 1 215 ? 18.606 3.480 -12.959 1.00 96.31 215 LEU A O 1
ATOM 1622 N N . THR A 1 216 ? 17.732 3.109 -14.992 1.00 95.19 216 THR A N 1
ATOM 1623 C CA . THR A 1 216 ? 17.997 1.661 -14.945 1.00 95.19 216 THR A CA 1
ATOM 1624 C C . THR A 1 216 ? 19.408 1.351 -15.457 1.00 95.19 216 THR A C 1
ATOM 1626 O O . THR A 1 216 ? 20.088 2.204 -16.028 1.00 95.19 216 THR A O 1
ATOM 1629 N N . GLY A 1 217 ? 19.867 0.110 -15.280 1.00 92.88 217 GLY A N 1
ATOM 1630 C CA . GLY A 1 217 ? 21.065 -0.383 -15.969 1.00 92.88 217 GLY A CA 1
ATOM 1631 C C . GLY A 1 217 ? 20.837 -0.585 -17.474 1.00 92.88 217 GLY A C 1
ATOM 1632 O O . GLY A 1 217 ? 19.719 -0.418 -17.961 1.00 92.88 217 GLY A O 1
ATOM 1633 N N . TRP A 1 218 ? 21.900 -0.979 -18.184 1.00 93.75 218 TRP A N 1
ATOM 1634 C CA . TRP A 1 218 ? 21.873 -1.351 -19.610 1.00 93.75 218 TRP A CA 1
ATOM 1635 C C . TRP A 1 218 ? 21.634 -2.848 -19.863 1.00 93.75 218 TRP A C 1
ATOM 1637 O O . TRP A 1 218 ? 21.533 -3.257 -21.010 1.00 93.75 218 TRP A O 1
ATOM 1647 N N . ASN A 1 219 ? 21.505 -3.652 -18.808 1.00 90.56 219 ASN A N 1
ATOM 1648 C CA . ASN A 1 219 ? 21.274 -5.098 -18.890 1.00 90.56 219 ASN A CA 1
ATOM 1649 C C . ASN A 1 219 ? 19.897 -5.532 -19.450 1.00 90.56 219 ASN A C 1
ATOM 1651 O O . ASN A 1 219 ? 19.799 -6.669 -19.909 1.00 90.56 219 ASN A O 1
ATOM 1655 N N . PRO A 1 220 ? 18.811 -4.729 -19.390 1.00 94.88 220 PRO A N 1
ATOM 1656 C CA . PRO A 1 220 ? 17.542 -5.135 -19.983 1.00 94.88 220 PRO A CA 1
ATOM 1657 C C . PRO A 1 220 ? 17.662 -5.367 -21.491 1.00 94.88 220 PRO A C 1
ATOM 1659 O O . PRO A 1 220 ? 18.095 -4.482 -22.221 1.00 94.88 220 PRO A O 1
ATOM 1662 N N . VAL A 1 221 ? 17.195 -6.516 -21.975 1.00 94.38 221 VAL A N 1
ATOM 1663 C CA . VAL A 1 221 ? 17.262 -6.874 -23.408 1.00 94.38 221 VAL A CA 1
ATOM 1664 C C . VAL A 1 221 ? 16.096 -6.318 -24.232 1.00 94.38 221 VAL A C 1
ATOM 1666 O O . VAL A 1 221 ? 15.972 -6.590 -25.420 1.00 94.38 221 VAL A O 1
ATOM 1669 N N . SER A 1 222 ? 15.190 -5.567 -23.602 1.00 95.94 222 SER A N 1
ATOM 1670 C CA . SER A 1 222 ? 14.069 -4.913 -24.275 1.00 95.94 222 SER A CA 1
ATOM 1671 C C . SER A 1 222 ? 13.573 -3.699 -23.495 1.00 95.94 222 SER A C 1
ATOM 1673 O O . SER A 1 222 ? 13.790 -3.571 -22.285 1.00 95.94 222 SER A O 1
ATOM 1675 N N . THR A 1 223 ? 12.828 -2.829 -24.179 1.00 95.12 223 THR A N 1
ATOM 1676 C CA . THR A 1 223 ? 12.132 -1.697 -23.553 1.00 95.12 223 THR A CA 1
ATOM 1677 C C . THR A 1 223 ? 11.171 -2.150 -22.456 1.00 95.12 223 THR A C 1
ATOM 1679 O O . THR A 1 223 ? 11.167 -1.556 -21.380 1.00 95.12 223 THR A O 1
ATOM 1682 N N . ALA A 1 224 ? 10.413 -3.227 -22.694 1.00 96.25 224 ALA A N 1
ATOM 1683 C CA . ALA A 1 224 ? 9.482 -3.781 -21.713 1.00 96.25 224 ALA A CA 1
ATOM 1684 C C . ALA A 1 224 ? 10.211 -4.239 -20.440 1.00 96.25 224 ALA A C 1
ATOM 1686 O O . ALA A 1 224 ? 9.815 -3.881 -19.332 1.00 96.25 224 ALA A O 1
ATOM 1687 N N . MET A 1 225 ? 11.336 -4.945 -20.590 1.00 96.62 225 MET A N 1
ATOM 1688 C CA . MET A 1 225 ? 12.138 -5.398 -19.453 1.00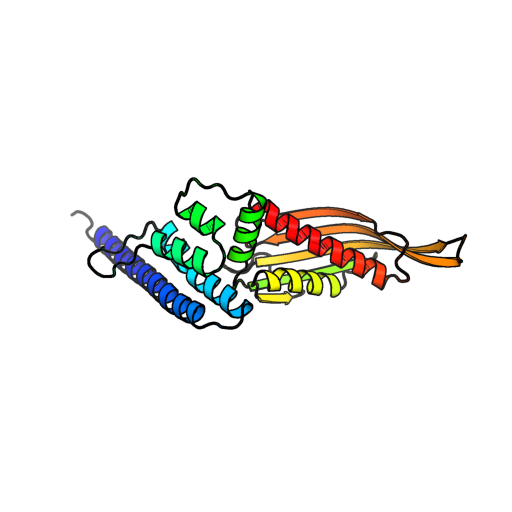 96.62 225 MET A CA 1
ATOM 1689 C C . MET A 1 225 ? 12.718 -4.223 -18.650 1.00 96.62 225 MET A C 1
ATOM 1691 O O . MET A 1 225 ? 12.714 -4.264 -17.420 1.00 96.62 225 MET A O 1
ATOM 1695 N N . ALA A 1 226 ? 13.172 -3.155 -19.317 1.00 97.12 226 ALA A N 1
ATOM 1696 C CA . ALA A 1 226 ? 13.662 -1.957 -18.633 1.00 97.12 226 ALA A CA 1
ATOM 1697 C C . ALA A 1 226 ? 12.558 -1.309 -17.779 1.00 97.12 226 ALA A C 1
ATOM 1699 O O . ALA A 1 226 ? 12.787 -0.958 -16.620 1.00 97.12 226 ALA A O 1
ATOM 1700 N N . THR A 1 227 ? 11.343 -1.202 -18.323 1.00 97.38 227 THR A N 1
ATOM 1701 C CA . THR A 1 227 ? 10.193 -0.640 -17.603 1.00 97.38 227 THR A CA 1
ATOM 1702 C C . THR A 1 227 ? 9.659 -1.563 -16.507 1.00 97.38 227 THR A C 1
ATOM 1704 O O . THR A 1 227 ? 9.140 -1.072 -15.507 1.00 97.38 227 THR A O 1
ATOM 1707 N N . ASP A 1 228 ? 9.817 -2.880 -16.639 1.00 97.44 228 ASP A N 1
ATOM 1708 C CA . ASP A 1 228 ? 9.433 -3.854 -15.612 1.00 97.44 228 ASP A CA 1
ATOM 1709 C C . ASP A 1 228 ? 10.391 -3.838 -14.418 1.00 97.44 228 ASP A C 1
ATOM 1711 O O . ASP A 1 228 ? 9.958 -3.870 -13.267 1.00 97.44 228 ASP A O 1
ATOM 1715 N N . ILE A 1 229 ? 11.697 -3.731 -14.672 1.00 96.75 229 ILE A N 1
ATOM 1716 C CA . ILE A 1 229 ? 12.695 -3.562 -13.609 1.00 96.75 229 ILE A CA 1
ATOM 1717 C C . ILE A 1 229 ? 12.447 -2.249 -12.864 1.00 96.75 229 ILE A C 1
ATOM 1719 O O . ILE A 1 229 ? 12.416 -2.236 -11.633 1.00 96.75 229 ILE A O 1
ATOM 1723 N N . LEU A 1 230 ? 12.190 -1.162 -13.600 1.00 97.94 230 LEU A N 1
ATOM 1724 C CA . LEU A 1 230 ? 11.807 0.116 -13.005 1.00 97.94 230 LEU A CA 1
ATOM 1725 C C . LEU A 1 230 ? 10.558 -0.027 -12.120 1.00 97.94 230 LEU A C 1
ATOM 1727 O O . LEU A 1 230 ? 10.533 0.514 -11.015 1.00 97.94 230 LEU A O 1
ATOM 1731 N N . ALA A 1 231 ? 9.546 -0.770 -12.579 1.00 97.50 231 ALA A N 1
ATOM 1732 C CA . ALA A 1 231 ? 8.302 -0.995 -11.849 1.00 97.50 231 ALA A CA 1
ATOM 1733 C C . ALA A 1 231 ? 8.539 -1.684 -10.499 1.00 97.50 231 ALA A C 1
ATOM 1735 O O . ALA A 1 231 ? 7.994 -1.249 -9.484 1.00 97.50 231 ALA A O 1
ATOM 1736 N N . LEU A 1 232 ? 9.380 -2.723 -10.475 1.00 96.75 232 LEU A N 1
ATOM 1737 C CA . LEU A 1 232 ? 9.740 -3.446 -9.253 1.00 96.75 232 LEU A CA 1
ATOM 1738 C C . LEU A 1 232 ? 10.462 -2.536 -8.253 1.00 96.75 232 LEU A C 1
ATOM 1740 O O . LEU A 1 232 ? 10.108 -2.501 -7.073 1.00 96.75 232 LEU A O 1
ATOM 1744 N N . SER A 1 233 ? 11.445 -1.764 -8.724 1.00 96.25 233 SER A N 1
ATOM 1745 C CA . SER A 1 233 ? 12.182 -0.822 -7.879 1.00 96.25 233 SER A CA 1
ATOM 1746 C C . SER A 1 233 ? 11.284 0.292 -7.337 1.00 96.25 233 SER A C 1
ATOM 1748 O O . SER A 1 233 ? 11.367 0.622 -6.154 1.00 96.25 233 SER A O 1
ATOM 1750 N N . ALA A 1 234 ? 10.403 0.845 -8.174 1.00 97.00 234 ALA A N 1
ATOM 1751 C CA . ALA A 1 234 ? 9.466 1.892 -7.779 1.00 97.00 234 ALA A CA 1
ATOM 1752 C C . ALA A 1 234 ? 8.442 1.396 -6.751 1.00 97.00 234 ALA A C 1
ATOM 1754 O O . ALA A 1 234 ? 8.209 2.067 -5.745 1.00 97.00 234 ALA A O 1
ATOM 1755 N N . ALA A 1 235 ? 7.883 0.200 -6.960 1.00 95.81 235 ALA A N 1
ATOM 1756 C CA . ALA A 1 235 ? 6.951 -0.413 -6.021 1.00 95.81 235 ALA A CA 1
ATOM 1757 C C . ALA A 1 235 ? 7.606 -0.647 -4.653 1.00 95.81 235 ALA A C 1
ATOM 1759 O O . ALA A 1 235 ? 7.062 -0.233 -3.630 1.00 95.81 235 ALA A O 1
ATOM 1760 N N . LYS A 1 236 ? 8.808 -1.241 -4.640 1.00 94.88 236 LYS A N 1
ATOM 1761 C CA . LYS A 1 236 ? 9.568 -1.490 -3.409 1.00 94.88 236 LYS A CA 1
ATOM 1762 C C . LYS A 1 236 ? 9.846 -0.194 -2.647 1.00 94.88 236 LYS A C 1
ATOM 1764 O O . LYS A 1 236 ? 9.519 -0.101 -1.466 1.00 94.88 236 LYS A O 1
ATOM 1769 N N . ARG A 1 237 ? 10.384 0.821 -3.332 1.00 95.44 237 ARG A N 1
ATOM 1770 C CA . ARG A 1 237 ? 10.679 2.130 -2.733 1.00 95.44 237 ARG A CA 1
ATOM 1771 C C . ARG A 1 237 ? 9.430 2.769 -2.132 1.00 95.44 237 ARG A C 1
ATOM 1773 O O . ARG A 1 237 ? 9.492 3.310 -1.033 1.00 95.44 237 ARG A O 1
ATOM 1780 N N . LEU A 1 238 ? 8.298 2.718 -2.833 1.00 95.31 238 LEU A N 1
ATOM 1781 C CA . LEU A 1 238 ? 7.061 3.311 -2.331 1.00 95.31 238 LEU A CA 1
ATOM 1782 C C . LEU A 1 238 ? 6.564 2.602 -1.065 1.00 95.31 238 LEU A C 1
ATOM 1784 O O . LEU A 1 238 ? 6.167 3.269 -0.113 1.00 95.31 238 LEU A O 1
ATOM 1788 N N . VAL A 1 239 ? 6.629 1.269 -1.017 1.00 92.75 239 VAL A N 1
ATOM 1789 C CA . VAL A 1 239 ? 6.265 0.488 0.179 1.00 92.75 239 VAL A CA 1
ATOM 1790 C C . VAL A 1 239 ? 7.172 0.831 1.363 1.00 92.75 239 VAL A C 1
ATOM 1792 O O . VAL A 1 239 ? 6.671 1.021 2.472 1.00 92.75 239 VAL A O 1
ATOM 1795 N N . GLU A 1 240 ? 8.478 0.976 1.134 1.00 91.12 240 GLU A N 1
ATOM 1796 C CA . GLU A 1 240 ? 9.432 1.431 2.154 1.00 91.12 240 GLU A CA 1
ATOM 1797 C C . GLU A 1 240 ? 9.108 2.851 2.631 1.00 91.12 240 GLU A C 1
ATOM 1799 O O . GLU A 1 240 ? 9.089 3.115 3.833 1.00 91.12 240 GLU A O 1
ATOM 1804 N N . ARG A 1 241 ? 8.788 3.764 1.706 1.00 91.62 241 ARG A N 1
ATOM 1805 C CA . ARG A 1 241 ? 8.436 5.150 2.031 1.00 91.62 241 ARG A CA 1
ATOM 1806 C C . ARG A 1 241 ? 7.154 5.244 2.853 1.00 91.62 241 ARG A C 1
ATOM 1808 O O . ARG A 1 241 ? 7.082 6.058 3.769 1.00 91.62 241 ARG A O 1
ATOM 1815 N N . ILE A 1 242 ? 6.167 4.398 2.559 1.00 90.75 242 ILE A N 1
ATOM 1816 C CA . ILE A 1 242 ? 4.958 4.270 3.376 1.00 90.75 242 ILE A CA 1
ATOM 1817 C C . ILE A 1 242 ? 5.328 3.813 4.792 1.00 90.75 242 ILE A C 1
ATOM 1819 O O . ILE A 1 242 ? 4.894 4.443 5.752 1.00 90.75 242 ILE A O 1
ATOM 1823 N N . GLY A 1 243 ? 6.178 2.791 4.938 1.00 86.31 243 GLY A N 1
ATOM 1824 C CA . GLY A 1 243 ? 6.640 2.329 6.253 1.00 86.31 243 GLY A CA 1
ATOM 1825 C C . GLY A 1 243 ? 7.401 3.401 7.047 1.00 86.31 243 GLY A C 1
ATOM 1826 O O . GLY A 1 243 ? 7.187 3.551 8.247 1.00 86.31 243 GLY A O 1
ATOM 1827 N N . GLN A 1 244 ? 8.237 4.199 6.376 1.00 85.38 244 GLN A N 1
ATOM 1828 C CA . GLN A 1 244 ? 8.975 5.312 6.990 1.00 85.38 244 GLN A CA 1
ATOM 1829 C C . GLN A 1 244 ? 8.075 6.437 7.498 1.00 85.38 244 GLN A C 1
ATOM 1831 O O . GLN A 1 244 ? 8.467 7.143 8.418 1.00 85.38 244 GLN A O 1
ATOM 1836 N N . SER A 1 245 ? 6.880 6.622 6.928 1.00 82.31 245 SER A N 1
ATOM 1837 C CA . SER A 1 245 ? 5.984 7.698 7.368 1.00 82.31 245 SER A CA 1
ATOM 1838 C C . SER A 1 245 ? 5.485 7.528 8.810 1.00 82.31 245 SER A C 1
ATOM 1840 O O . SER A 1 245 ? 4.890 8.458 9.350 1.00 82.31 245 SER A O 1
ATOM 1842 N N . TRP A 1 246 ? 5.713 6.357 9.425 1.00 71.94 246 TRP A N 1
ATOM 1843 C CA . TRP A 1 246 ? 5.230 5.987 10.764 1.00 71.94 246 TRP A CA 1
ATOM 1844 C C . TRP A 1 246 ? 6.341 5.768 11.794 1.00 71.94 246 TRP A C 1
ATOM 1846 O O . TRP A 1 246 ? 6.049 5.271 12.890 1.00 71.94 246 TRP A O 1
ATOM 1856 N N . GLN A 1 247 ? 7.579 6.109 11.430 1.00 66.31 247 GLN A N 1
ATOM 1857 C CA . GLN A 1 247 ? 8.715 6.252 12.344 1.00 66.31 247 GLN A CA 1
ATOM 1858 C C . GLN A 1 247 ? 8.690 7.647 12.966 1.00 66.31 247 GLN A C 1
ATOM 1860 O O . GLN A 1 247 ? 8.879 7.718 14.199 1.00 66.31 247 GLN A O 1
#

Radius of gyration: 23.76 Å; chains: 1; bounding box: 70×52×65 Å

Secondary structure (DSSP, 8-state):
---THHHHHHHHHHHHHHHHHHHHHHHHHHHHHHHHH--SHHHHHHHHHHHHHHHHHHHHTT----HHHH---HHHHHHHHHHHTT-HHHHHHHTT-S-PPPHHHHHHHHHHHHHTT-EEEEEEEEEESSS-EE-HHHHHHHHHHHHTTT-EEEE-SS--SSPPTTEEEEEEEEEEEEEEEE-TTT--EEEEEEEEEEEEEESSSS-EEEEEEEE--S--SSHHHHHHHHHHHHHHHHHHHHHHTT-

Foldseek 3Di:
DPPPVVVVVVVVVVVVVVVVLVVLVVQLVVLVVQLVVDPDLLSNLQSLLSNLVSLVVCVVVVDDPPCVPDVDDSLVVNLVSCVVNPNNQVSCVSVVPPPHDDLLSNLLSVQLSLQANFEEEEAEWEAAPDDTDGLVLLLVLLCVVSSVSSHDYDYDNDDDPADDARYKYKYKYWHFHKDWDQDPPPRAIFIKTWGKIWMWIPNDPDTDTDMDTDIFDRPDRDPNSNSNVVSNVRSVVVSVVSSVVVD

Sequence (247 aa):
KVRLGGVDKMLQKMKQDEKRLLGLAQSHVEAYAEFKSATNPVERLEAAGRALRPLRTLMAASWVPDESAIGFVPQARLVSLLSDAGYPCLAKQVSQDKTACAAPELAQERQKEYFAGRQVVLSCGLRLGGKPTPWVKACASLAESLTKLGARTEVDAAIPKSPAAGVTTIRLMADGRVSSRTDPEDKTQGHRFEGTVSAQVRGLDSPIDDSYQALTGWNPVSTAMATDILALSAAKRLVERIGQSWQ

pLDDT: mean 87.68, std 9.88, range [48.34, 98.38]